Protein AF-0000000070611490 (afdb_homodimer)

Sequence (214 aa):
MNQIDRLLNIMQRLRDPENGCPWDKEQTFSSIAPYTLEETYEVLDAIARKDFDDLRGELGDLLFQVVFYAQMAHEEGRFDFNDICAAISDKLERRHPHVFWRAFRREMNQIDRLLNIMQRLRDPENGCPWDKEQTFSSIAPYTLEETYEVLDAIARKDFDDLRGELGDLLFQVVFYAQMAHEEGRFDFNDICAAISDKLERRHPHVFWRAFRRE

Structure (mmCIF, N/CA/C/O backbone):
data_AF-0000000070611490-model_v1
#
loop_
_entity.id
_entity.type
_entity.pdbx_description
1 polymer 'Nucleoside triphosphate pyrophospho hydrolase MazG'
#
loop_
_atom_site.group_PDB
_atom_site.id
_atom_site.type_symbol
_atom_site.label_atom_id
_atom_site.label_alt_id
_atom_site.label_comp_id
_atom_site.label_asym_id
_atom_site.label_entity_id
_atom_site.label_seq_id
_atom_site.pdbx_PDB_ins_code
_atom_site.Cartn_x
_atom_site.Cartn_y
_atom_site.Cartn_z
_atom_site.occupancy
_atom_site.B_iso_or_equiv
_atom_site.auth_seq_id
_atom_site.auth_comp_id
_atom_site.auth_asym_id
_atom_site.auth_atom_id
_atom_site.pdbx_PDB_model_num
ATOM 1 N N . MET A 1 1 ? 1.812 -10.906 16.047 1 54.91 1 MET A N 1
ATOM 2 C CA . MET A 1 1 ? 2.213 -10.727 14.656 1 54.91 1 MET A CA 1
ATOM 3 C C . MET A 1 1 ? 1.678 -9.414 14.094 1 54.91 1 MET A C 1
ATOM 5 O O . MET A 1 1 ? 0.556 -9.016 14.414 1 54.91 1 MET A O 1
ATOM 9 N N . ASN A 1 2 ? 2.488 -8.609 13.57 1 90.06 2 ASN A N 1
ATOM 10 C CA . ASN A 1 2 ? 2.07 -7.348 12.961 1 90.06 2 ASN A CA 1
ATOM 11 C C . ASN A 1 2 ? 1.177 -7.578 11.75 1 90.06 2 ASN A C 1
ATOM 13 O O . ASN A 1 2 ? 1.282 -8.609 11.078 1 90.06 2 ASN A O 1
ATOM 17 N N . GLN A 1 3 ? 0.03 -7.02 11.633 1 97.12 3 GLN A N 1
ATOM 18 C CA . GLN A 1 3 ? -1.015 -7.234 10.641 1 97.12 3 GLN A CA 1
ATOM 19 C C . GLN A 1 3 ? -0.441 -7.207 9.227 1 97.12 3 GLN A C 1
ATOM 21 O O . GLN A 1 3 ? -0.924 -7.914 8.344 1 97.12 3 GLN A O 1
ATOM 26 N N . ILE A 1 4 ? 0.576 -6.5 9.047 1 98.5 4 ILE A N 1
ATOM 27 C CA . ILE A 1 4 ? 1.191 -6.469 7.727 1 98.5 4 ILE A CA 1
ATOM 28 C C . ILE A 1 4 ? 1.931 -7.777 7.469 1 98.5 4 ILE A C 1
ATOM 30 O O . ILE A 1 4 ? 1.951 -8.273 6.34 1 98.5 4 ILE A O 1
ATOM 34 N N . ASP A 1 5 ? 2.541 -8.32 8.445 1 97.81 5 ASP A N 1
ATOM 35 C CA . ASP A 1 5 ? 3.176 -9.625 8.297 1 97.81 5 ASP A CA 1
ATOM 36 C C . ASP A 1 5 ? 2.154 -10.688 7.91 1 97.81 5 ASP A C 1
ATOM 38 O O . ASP A 1 5 ? 2.441 -11.562 7.086 1 97.81 5 ASP A O 1
ATOM 42 N N . ARG A 1 6 ? 1.027 -10.617 8.57 1 98.12 6 ARG A N 1
ATOM 43 C CA . ARG A 1 6 ? -0.057 -11.531 8.227 1 98.12 6 ARG A CA 1
ATOM 44 C C . ARG A 1 6 ? -0.421 -11.422 6.75 1 98.12 6 ARG A C 1
ATOM 46 O O . ARG A 1 6 ? -0.552 -12.438 6.062 1 98.12 6 ARG A O 1
ATOM 53 N N . LEU A 1 7 ? -0.563 -10.242 6.238 1 98.81 7 LEU A N 1
ATOM 54 C CA . LEU A 1 7 ? -0.942 -10.016 4.848 1 98.81 7 LEU A CA 1
ATOM 55 C C . LEU A 1 7 ? 0.139 -10.523 3.898 1 98.81 7 LEU A C 1
ATOM 57 O O . LEU A 1 7 ? -0.166 -11.156 2.885 1 98.81 7 LEU A O 1
ATOM 61 N N . LEU A 1 8 ? 1.412 -10.234 4.203 1 98.75 8 LEU A N 1
ATOM 62 C CA . LEU A 1 8 ? 2.521 -10.688 3.377 1 98.75 8 LEU A CA 1
ATOM 63 C C . LEU A 1 8 ? 2.574 -12.211 3.332 1 98.75 8 LEU A C 1
ATOM 65 O O . LEU A 1 8 ? 2.826 -12.805 2.277 1 98.75 8 LEU A O 1
ATOM 69 N N . ASN A 1 9 ? 2.344 -12.781 4.477 1 98.44 9 ASN A N 1
ATOM 70 C CA . ASN A 1 9 ? 2.322 -14.234 4.535 1 98.44 9 ASN A CA 1
ATOM 71 C C . ASN A 1 9 ? 1.18 -14.812 3.701 1 98.44 9 ASN A C 1
ATOM 73 O O . ASN A 1 9 ? 1.342 -15.844 3.045 1 98.44 9 ASN A O 1
ATOM 77 N N . ILE A 1 10 ? 0.064 -14.211 3.783 1 98.69 10 ILE A N 1
ATOM 78 C CA . ILE A 1 10 ? -1.082 -14.633 2.986 1 98.69 10 ILE A CA 1
ATOM 79 C C . ILE A 1 10 ? -0.724 -14.594 1.503 1 98.69 10 ILE A C 1
ATOM 81 O O . ILE A 1 10 ? -1.004 -15.539 0.764 1 98.69 10 ILE A O 1
ATOM 85 N N . MET A 1 11 ? -0.081 -13.539 1.043 1 98.88 11 MET A N 1
ATOM 86 C CA . MET A 1 11 ? 0.296 -13.406 -0.362 1 98.88 11 MET A CA 1
ATOM 87 C C . MET A 1 11 ? 1.251 -14.523 -0.772 1 98.88 11 MET A C 1
ATOM 89 O O . MET A 1 11 ? 1.103 -15.109 -1.845 1 98.88 11 MET A O 1
ATOM 93 N N . GLN A 1 12 ? 2.227 -14.766 0.118 1 98.69 12 GLN A N 1
ATOM 94 C CA . GLN A 1 12 ? 3.174 -15.844 -0.149 1 98.69 12 GLN A CA 1
ATOM 95 C C . GLN A 1 12 ? 2.455 -17.188 -0.294 1 98.69 12 GLN A C 1
ATOM 97 O O . GLN A 1 12 ? 2.791 -17.984 -1.172 1 98.69 12 GLN A O 1
ATOM 102 N N . ARG A 1 13 ? 1.493 -17.391 0.555 1 98.5 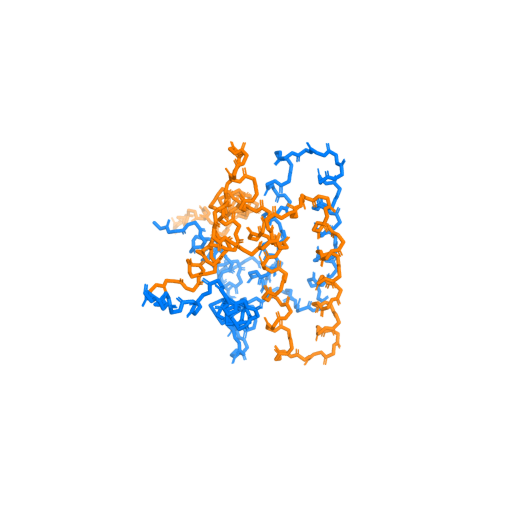13 ARG A N 1
ATOM 103 C CA . ARG A 1 13 ? 0.735 -18.625 0.521 1 98.5 13 ARG A CA 1
ATOM 104 C C . ARG A 1 13 ? -0.116 -18.719 -0.741 1 98.5 13 ARG A C 1
ATOM 106 O O . ARG A 1 13 ? -0.206 -19.781 -1.362 1 98.5 13 ARG A O 1
ATOM 113 N N . LEU A 1 14 ? -0.79 -17.672 -1.096 1 98.81 14 LEU A N 1
ATOM 114 C CA . LEU A 1 14 ? -1.646 -17.656 -2.277 1 98.81 14 LEU A CA 1
ATOM 115 C C . LEU A 1 14 ? -0.849 -18 -3.533 1 98.81 14 LEU A C 1
ATOM 117 O O . LEU A 1 14 ? -1.364 -18.656 -4.441 1 98.81 14 LEU A O 1
ATOM 121 N N . ARG A 1 15 ? 0.47 -17.625 -3.553 1 98.69 15 ARG A N 1
ATOM 122 C CA . ARG A 1 15 ? 1.248 -17.828 -4.77 1 98.69 15 ARG A CA 1
ATOM 123 C C . ARG A 1 15 ? 2.24 -18.969 -4.594 1 98.69 15 ARG A C 1
ATOM 125 O O . ARG A 1 15 ? 3.17 -19.125 -5.395 1 98.69 15 ARG A O 1
ATOM 132 N N . ASP A 1 16 ? 2.078 -19.656 -3.453 1 98.12 16 ASP A N 1
ATOM 133 C CA . ASP A 1 16 ? 2.906 -20.844 -3.258 1 98.12 16 ASP A CA 1
ATOM 134 C C . ASP A 1 16 ? 2.832 -21.766 -4.469 1 98.12 16 ASP A C 1
ATOM 136 O O . ASP A 1 16 ? 1.742 -22.125 -4.914 1 98.12 16 ASP A O 1
ATOM 140 N N . PRO A 1 17 ? 3.939 -22.094 -5.082 1 97.12 17 PRO A N 1
ATOM 141 C CA . PRO A 1 17 ? 3.938 -22.859 -6.324 1 97.12 17 PRO A CA 1
ATOM 142 C C . PRO A 1 17 ? 3.238 -24.219 -6.18 1 97.12 17 PRO A C 1
ATOM 144 O O . PRO A 1 17 ? 2.656 -24.719 -7.145 1 97.12 17 PRO A O 1
ATOM 147 N N . GLU A 1 18 ? 3.203 -24.781 -4.996 1 96.56 18 GLU A N 1
ATOM 148 C CA . GLU A 1 18 ? 2.645 -26.109 -4.816 1 96.56 18 GLU A CA 1
ATOM 149 C C . GLU A 1 18 ? 1.22 -26.047 -4.273 1 96.56 18 GLU A C 1
ATOM 151 O O . GLU A 1 18 ? 0.329 -26.75 -4.77 1 96.56 18 GLU A O 1
ATOM 156 N N . ASN A 1 19 ? 0.925 -25.203 -3.355 1 95.75 19 ASN A N 1
ATOM 157 C CA . ASN A 1 19 ? -0.325 -25.281 -2.607 1 95.75 19 ASN A CA 1
ATOM 158 C C . ASN A 1 19 ? -1.107 -23.969 -2.678 1 95.75 19 ASN A C 1
ATOM 160 O O . ASN A 1 19 ? -2.111 -23.812 -1.983 1 95.75 19 ASN A O 1
ATOM 164 N N . GLY A 1 20 ? -0.651 -23.078 -3.49 1 98 20 GLY A N 1
ATOM 165 C CA . GLY A 1 20 ? -1.305 -21.781 -3.559 1 98 20 GLY A CA 1
ATOM 166 C C . GLY A 1 20 ? -2.588 -21.797 -4.367 1 98 20 GLY A C 1
ATOM 167 O O . GLY A 1 20 ? -3.064 -22.859 -4.762 1 98 20 GLY A O 1
ATOM 168 N N . CYS A 1 21 ? -3.221 -20.672 -4.516 1 98.5 21 CYS A N 1
ATOM 169 C CA . CYS A 1 21 ? -4.43 -20.469 -5.305 1 98.5 21 CYS A CA 1
ATOM 170 C C . CYS A 1 21 ? -4.113 -20.453 -6.793 1 98.5 21 CYS A C 1
ATOM 172 O O . CYS A 1 21 ? -3.273 -19.672 -7.246 1 98.5 21 CYS A O 1
ATOM 174 N N . PRO A 1 22 ? -4.73 -21.312 -7.562 1 98 22 PRO A N 1
ATOM 175 C CA . PRO A 1 22 ? -4.43 -21.391 -8.992 1 98 22 PRO A CA 1
ATOM 176 C C . PRO A 1 22 ? -4.535 -20.031 -9.688 1 98 22 PRO A C 1
ATOM 178 O O . PRO A 1 22 ? -3.691 -19.703 -10.523 1 98 22 PRO A O 1
ATOM 181 N N . TRP A 1 23 ? -5.5 -19.25 -9.398 1 98.44 23 TRP A N 1
ATOM 182 C CA . TRP A 1 23 ? -5.684 -17.953 -10.023 1 98.44 23 TRP A CA 1
ATOM 183 C C . TRP A 1 23 ? -4.543 -17 -9.656 1 98.44 23 TRP A C 1
ATOM 185 O O . TRP A 1 23 ? -4.004 -16.312 -10.516 1 98.44 23 TRP A O 1
ATOM 195 N N . ASP A 1 24 ? -4.191 -16.969 -8.391 1 98.69 24 ASP A N 1
ATOM 196 C CA . ASP A 1 24 ? -3.164 -16.031 -7.938 1 98.69 24 ASP A CA 1
ATOM 197 C C . ASP A 1 24 ? -1.8 -16.391 -8.516 1 98.69 24 ASP A C 1
ATOM 199 O O . ASP A 1 24 ? -1.013 -15.508 -8.859 1 98.69 24 ASP A O 1
ATOM 203 N N . LYS A 1 25 ? -1.552 -17.625 -8.648 1 98.31 25 LYS A N 1
ATOM 204 C CA . LYS A 1 25 ? -0.269 -18.094 -9.156 1 98.31 25 LYS A CA 1
ATOM 205 C C . LYS A 1 25 ? -0.08 -17.719 -10.617 1 98.31 25 LYS A C 1
ATOM 207 O O . LYS A 1 25 ? 1.045 -17.469 -11.062 1 98.31 25 LYS A O 1
ATOM 212 N N . GLU A 1 26 ? -1.16 -17.578 -11.328 1 98.25 26 GLU A N 1
ATOM 213 C CA . GLU A 1 26 ? -1.106 -17.375 -12.766 1 98.25 26 GLU A CA 1
ATOM 214 C C . GLU A 1 26 ? -0.912 -15.891 -13.109 1 98.25 26 GLU A C 1
ATOM 216 O O . GLU A 1 26 ? -0.556 -15.547 -14.234 1 98.25 26 GLU A O 1
ATOM 221 N N . GLN A 1 27 ? -1.097 -15.07 -12.18 1 98.75 27 GLN A N 1
ATOM 222 C CA . GLN A 1 27 ? -1.099 -13.641 -12.469 1 98.75 27 GLN A CA 1
ATOM 223 C C . GLN A 1 27 ? 0.317 -13.125 -12.703 1 98.75 27 GLN A C 1
ATOM 225 O O . GLN A 1 27 ? 1.275 -13.633 -12.125 1 98.75 27 GLN A O 1
ATOM 230 N N . THR A 1 28 ? 0.398 -12.219 -13.562 1 98.69 28 THR A N 1
ATOM 231 C 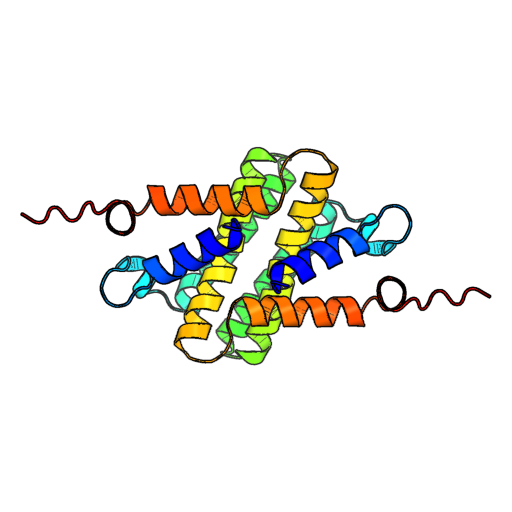CA . THR A 1 28 ? 1.619 -11.492 -13.898 1 98.69 28 THR A CA 1
ATOM 232 C C . THR A 1 28 ? 1.465 -10.008 -13.594 1 98.69 28 THR A C 1
ATOM 234 O O . THR A 1 28 ? 0.374 -9.547 -13.25 1 98.69 28 THR A O 1
ATOM 237 N N . PHE A 1 29 ? 2.561 -9.258 -13.742 1 98.81 29 PHE A N 1
ATOM 238 C CA . PHE A 1 29 ? 2.494 -7.812 -13.562 1 98.81 29 PHE A CA 1
ATOM 239 C C . PHE A 1 29 ? 1.439 -7.203 -14.477 1 98.81 29 PHE A C 1
ATOM 241 O O . PHE A 1 29 ? 0.621 -6.395 -14.031 1 98.81 29 PHE A O 1
ATOM 248 N N . SER A 1 30 ? 1.451 -7.645 -15.68 1 98.5 30 SER A N 1
ATOM 249 C CA . SER A 1 30 ? 0.56 -7.059 -16.672 1 98.5 30 SER A CA 1
ATOM 250 C C . SER A 1 30 ? -0.89 -7.457 -16.422 1 98.5 30 SER A C 1
ATOM 252 O O . SER A 1 30 ? -1.808 -6.672 -16.672 1 98.5 30 SER A O 1
ATOM 254 N N . SER A 1 31 ? -1.122 -8.68 -15.953 1 98.62 31 SER A N 1
ATOM 255 C CA . SER A 1 31 ? -2.496 -9.133 -15.773 1 98.62 31 SER A CA 1
ATOM 256 C C . SER A 1 31 ? -3.137 -8.5 -14.547 1 98.62 31 SER A C 1
ATOM 258 O O . SER A 1 31 ? -4.359 -8.367 -14.469 1 98.62 31 SER A O 1
ATOM 260 N N . ILE A 1 32 ? -2.312 -8.07 -13.602 1 98.56 32 ILE A N 1
ATOM 261 C CA . ILE A 1 32 ? -2.809 -7.465 -12.375 1 98.56 32 ILE A CA 1
ATOM 262 C C . ILE A 1 32 ? -3.057 -5.977 -12.594 1 98.56 32 ILE A C 1
ATOM 264 O O . ILE A 1 32 ? -3.895 -5.371 -11.922 1 98.56 32 ILE A O 1
ATOM 268 N N . ALA A 1 33 ? -2.42 -5.379 -13.578 1 98.62 33 ALA A N 1
ATOM 269 C CA . ALA A 1 33 ? -2.387 -3.938 -13.812 1 98.62 33 ALA A CA 1
ATOM 270 C C . ALA A 1 33 ? -3.799 -3.369 -13.93 1 98.62 33 ALA A C 1
ATOM 272 O O . ALA A 1 33 ? -4.129 -2.375 -13.281 1 98.62 33 ALA A O 1
ATOM 273 N N . PRO A 1 34 ? -4.723 -3.988 -14.656 1 98.5 34 PRO A N 1
ATOM 274 C CA . PRO A 1 34 ? -6.07 -3.418 -14.758 1 98.5 34 PRO A CA 1
ATOM 275 C C . PRO A 1 34 ? -6.805 -3.398 -13.422 1 98.5 34 PRO A C 1
ATOM 277 O O . PRO A 1 34 ? -7.582 -2.48 -13.148 1 98.5 34 PRO A O 1
ATOM 280 N N . TYR A 1 35 ? -6.566 -4.328 -12.57 1 98.69 35 TYR A N 1
ATOM 281 C CA . TYR A 1 35 ? -7.211 -4.383 -11.266 1 98.69 35 TYR A CA 1
ATOM 282 C C . TYR A 1 35 ? -6.699 -3.273 -10.352 1 98.69 35 TYR A C 1
ATOM 284 O O . TYR A 1 35 ? -7.441 -2.764 -9.508 1 98.69 35 TYR A O 1
ATOM 292 N N . THR A 1 36 ? -5.414 -2.979 -10.555 1 98.88 36 THR A N 1
ATOM 293 C CA . THR A 1 36 ? -4.855 -1.878 -9.781 1 98.88 36 THR A CA 1
ATOM 294 C C . THR A 1 36 ? -5.609 -0.582 -10.062 1 98.88 36 THR A C 1
ATOM 296 O O . THR A 1 36 ? -5.941 0.162 -9.133 1 98.88 36 THR A O 1
ATOM 299 N N . LEU A 1 37 ? -5.883 -0.333 -11.336 1 98.81 37 LEU A N 1
ATOM 300 C CA . LEU A 1 37 ? -6.629 0.86 -11.719 1 98.81 37 LEU A CA 1
ATOM 301 C C . LEU A 1 37 ? -8.055 0.807 -11.188 1 98.81 37 LEU A C 1
ATOM 303 O O . LEU A 1 37 ? -8.57 1.805 -10.672 1 98.81 37 LEU A O 1
ATOM 307 N N . GLU A 1 38 ? -8.656 -0.319 -11.281 1 98.88 38 GLU A N 1
ATOM 308 C CA . GLU A 1 38 ? -10.016 -0.496 -10.781 1 98.88 38 GLU A CA 1
ATOM 309 C C . GLU A 1 38 ? -10.094 -0.224 -9.281 1 98.88 38 GLU A C 1
ATOM 311 O O . GLU A 1 38 ? -10.961 0.523 -8.82 1 98.88 38 GLU A O 1
ATOM 316 N N . GLU A 1 39 ? -9.219 -0.848 -8.547 1 98.88 39 GLU A N 1
ATOM 317 C CA . GLU A 1 39 ? -9.211 -0.648 -7.102 1 98.88 39 GLU A CA 1
ATOM 318 C C . GLU A 1 39 ? -8.969 0.816 -6.75 1 98.88 39 GLU A C 1
ATOM 320 O O . GLU A 1 39 ? -9.5 1.318 -5.758 1 98.88 39 GLU A O 1
ATOM 325 N N . THR A 1 40 ? -8.102 1.494 -7.531 1 98.94 40 THR A N 1
ATOM 326 C CA . THR A 1 40 ? -7.859 2.916 -7.305 1 98.94 40 THR A CA 1
ATOM 327 C C . THR A 1 40 ? -9.148 3.713 -7.461 1 98.94 40 THR A C 1
ATOM 329 O O . THR A 1 40 ? -9.461 4.57 -6.629 1 98.94 40 THR A O 1
ATOM 332 N N . TYR A 1 41 ? -9.914 3.42 -8.469 1 98.88 41 TYR A N 1
ATOM 333 C CA . TYR A 1 41 ? -11.172 4.117 -8.68 1 98.88 41 TYR A CA 1
ATOM 334 C C . TYR A 1 41 ? -12.156 3.832 -7.551 1 98.88 41 TYR A C 1
ATOM 336 O O . TYR A 1 41 ? -12.961 4.691 -7.188 1 98.88 41 TYR A O 1
ATOM 344 N N . GLU A 1 42 ? -12.094 2.643 -6.977 1 98.94 42 GLU A N 1
ATOM 345 C CA . GLU A 1 42 ? -12.961 2.328 -5.848 1 98.94 42 GLU A CA 1
ATOM 346 C C . GLU A 1 42 ? -12.57 3.133 -4.609 1 98.94 42 GLU A C 1
ATOM 348 O O . GLU A 1 42 ? -13.438 3.572 -3.85 1 98.94 42 GLU A O 1
ATOM 353 N N . VAL A 1 43 ? -11.266 3.303 -4.391 1 98.94 43 VAL A N 1
ATOM 354 C CA . VAL A 1 43 ? -10.789 4.164 -3.311 1 98.94 43 VAL A CA 1
ATOM 355 C C . VAL A 1 43 ? -11.312 5.586 -3.518 1 98.94 43 VAL A C 1
ATOM 357 O O . VAL A 1 43 ? -11.875 6.188 -2.602 1 98.94 43 VAL A O 1
ATOM 360 N N . LEU A 1 44 ? -11.172 6.137 -4.746 1 98.88 44 LEU A N 1
ATOM 361 C CA . LEU A 1 44 ? -11.578 7.504 -5.059 1 98.88 44 LEU A CA 1
ATOM 362 C C . LEU A 1 44 ? -13.086 7.672 -4.883 1 98.88 44 LEU A C 1
ATOM 364 O O . LEU A 1 44 ? -13.547 8.703 -4.391 1 98.88 44 LEU A O 1
ATOM 368 N N . ASP A 1 45 ? -13.805 6.66 -5.297 1 98.88 45 ASP A N 1
ATOM 369 C CA . ASP A 1 45 ? -15.25 6.699 -5.141 1 98.88 45 ASP A CA 1
ATOM 370 C C . ASP A 1 45 ? -15.641 6.75 -3.664 1 98.88 45 ASP A C 1
ATOM 372 O O . ASP A 1 45 ? -16.531 7.516 -3.275 1 98.88 45 ASP A O 1
ATOM 376 N N . ALA A 1 46 ? -15.039 5.895 -2.824 1 98.88 46 ALA A N 1
ATOM 377 C CA . ALA A 1 46 ? -15.312 5.875 -1.39 1 98.88 46 ALA A CA 1
ATOM 378 C C . ALA A 1 46 ? -15.016 7.234 -0.758 1 98.88 46 ALA A C 1
ATOM 380 O O . ALA A 1 46 ? -15.75 7.684 0.128 1 98.88 46 ALA A O 1
ATOM 381 N N . ILE A 1 47 ? -13.945 7.871 -1.218 1 98.81 47 ILE A N 1
ATOM 382 C CA . ILE A 1 47 ? -13.578 9.188 -0.713 1 98.81 47 ILE A CA 1
ATOM 383 C C . ILE A 1 47 ? -14.656 10.211 -1.094 1 98.81 47 ILE A C 1
ATOM 385 O O . ILE A 1 47 ? -15.094 11 -0.255 1 98.81 47 ILE A O 1
ATOM 389 N N . ALA A 1 48 ? -15.055 10.141 -2.332 1 98.69 48 ALA A N 1
ATOM 390 C CA . ALA A 1 48 ? -16.062 11.078 -2.836 1 98.69 48 ALA A CA 1
ATOM 391 C C . ALA A 1 48 ? -17.375 10.945 -2.068 1 98.69 48 ALA A C 1
ATOM 393 O O . ALA A 1 48 ? -18.047 11.938 -1.813 1 98.69 48 ALA A O 1
ATOM 394 N N . ARG A 1 49 ? -17.672 9.734 -1.662 1 98.5 49 ARG A N 1
ATOM 395 C CA . ARG A 1 49 ? -18.906 9.453 -0.957 1 98.5 49 ARG A CA 1
ATOM 396 C C . ARG A 1 49 ? -18.75 9.664 0.545 1 98.5 49 ARG A C 1
ATOM 398 O O . ARG A 1 49 ? -19.719 9.57 1.3 1 98.5 49 ARG A O 1
ATOM 405 N N . LYS A 1 50 ? -17.594 9.875 0.948 1 98.31 50 LYS A N 1
ATOM 406 C CA . LYS A 1 50 ? -17.234 9.992 2.361 1 98.31 50 LYS A CA 1
ATOM 407 C C . LYS A 1 50 ? -17.672 8.758 3.139 1 98.31 50 LYS A C 1
ATOM 409 O O . LYS A 1 50 ? -18.203 8.867 4.242 1 98.31 50 LYS A O 1
ATOM 414 N N . ASP A 1 51 ? -17.625 7.664 2.516 1 98.62 51 ASP A N 1
ATOM 415 C CA . ASP A 1 51 ? -17.906 6.375 3.135 1 98.62 51 ASP A CA 1
ATOM 416 C C . ASP A 1 51 ? -16.625 5.734 3.67 1 98.62 51 ASP A C 1
ATOM 418 O O . ASP A 1 51 ? -16.031 4.891 3.004 1 98.62 51 ASP A O 1
ATOM 422 N N . PHE A 1 52 ? -16.344 5.961 4.863 1 98.38 52 PHE A N 1
ATOM 423 C CA . PHE A 1 52 ? -15.047 5.617 5.434 1 98.38 52 PHE A CA 1
ATOM 424 C C . PHE A 1 52 ? -14.984 4.133 5.777 1 98.38 52 PHE A C 1
ATOM 426 O O . PHE A 1 52 ? -13.906 3.539 5.781 1 98.38 52 PHE A O 1
ATOM 433 N N . ASP A 1 53 ? -16.125 3.586 6.078 1 97.94 53 ASP A N 1
ATOM 434 C CA . ASP A 1 53 ? -16.141 2.137 6.25 1 97.94 53 ASP A CA 1
ATOM 435 C C . ASP A 1 53 ? -15.742 1.427 4.957 1 97.94 53 ASP A C 1
ATOM 437 O O . ASP A 1 53 ? -14.93 0.497 4.977 1 97.94 53 ASP A O 1
ATOM 441 N N . ASP A 1 54 ? -16.375 1.881 3.943 1 98.75 54 ASP A N 1
ATOM 442 C CA . ASP A 1 54 ? -16.031 1.335 2.633 1 98.75 54 ASP A CA 1
ATOM 443 C C . ASP A 1 54 ? -14.586 1.653 2.266 1 98.75 54 ASP A C 1
ATOM 445 O O . ASP A 1 54 ? -13.906 0.833 1.65 1 98.75 54 ASP A O 1
ATOM 449 N N . LEU A 1 55 ? -14.086 2.852 2.635 1 98.88 55 LEU A N 1
ATOM 450 C CA . LEU A 1 55 ? -12.734 3.287 2.316 1 98.88 55 LEU A CA 1
ATOM 451 C C . LEU A 1 55 ? -11.703 2.354 2.939 1 98.88 55 LEU A C 1
ATOM 453 O O . LEU A 1 55 ? -10.703 2.01 2.301 1 98.88 55 LEU A O 1
ATOM 457 N N . ARG A 1 56 ? -11.922 1.914 4.105 1 98.94 56 ARG A N 1
ATOM 458 C CA . ARG A 1 56 ? -11.008 0.991 4.77 1 98.94 56 ARG A CA 1
ATOM 459 C C . ARG A 1 56 ? -10.82 -0.279 3.943 1 98.94 56 ARG A C 1
ATOM 461 O O . ARG A 1 56 ? -9.695 -0.757 3.777 1 98.94 56 ARG A O 1
ATOM 468 N N . GLY A 1 57 ? -11.945 -0.769 3.445 1 98.88 57 GLY A N 1
ATOM 469 C CA . GLY A 1 57 ? -11.891 -1.961 2.613 1 98.88 57 GLY A CA 1
ATOM 470 C C . GLY A 1 57 ? -11.188 -1.733 1.29 1 98.88 57 GLY A C 1
ATOM 471 O O . GLY A 1 57 ? -10.359 -2.547 0.875 1 98.88 57 GLY A O 1
ATOM 472 N N . GLU A 1 58 ? -11.508 -0.636 0.704 1 98.94 58 GLU A N 1
ATOM 473 C CA . GLU A 1 58 ? -10.922 -0.336 -0.599 1 98.94 58 GLU A CA 1
ATOM 474 C C . GLU A 1 58 ? -9.43 -0.062 -0.48 1 98.94 58 GLU A C 1
ATOM 476 O O . GLU A 1 58 ? -8.656 -0.381 -1.389 1 98.94 58 GLU A O 1
ATOM 481 N N . LEU A 1 59 ? -9.008 0.557 0.584 1 98.94 59 LEU A N 1
ATOM 482 C CA . LEU A 1 59 ? -7.582 0.752 0.832 1 98.94 59 LEU A CA 1
ATOM 483 C C . LEU A 1 59 ? -6.875 -0.586 1.016 1 98.94 59 LEU A C 1
ATOM 485 O O . LEU A 1 59 ? -5.73 -0.75 0.591 1 98.94 59 LEU A O 1
ATOM 489 N N . GLY A 1 60 ? -7.59 -1.524 1.66 1 98.94 60 GLY A N 1
ATOM 490 C CA . GLY A 1 60 ? -7.062 -2.877 1.753 1 98.94 60 GLY A CA 1
ATOM 491 C C . GLY A 1 60 ? -6.848 -3.529 0.4 1 98.94 60 GLY A C 1
ATOM 492 O O . GLY A 1 60 ? -5.816 -4.16 0.166 1 98.94 60 GLY A O 1
ATOM 493 N N . ASP A 1 61 ? -7.836 -3.383 -0.477 1 98.94 61 ASP A N 1
ATOM 494 C CA . ASP A 1 61 ? -7.734 -3.951 -1.818 1 98.94 61 ASP A CA 1
ATOM 495 C C . ASP A 1 61 ? -6.574 -3.328 -2.59 1 98.94 61 ASP A C 1
ATOM 497 O O . ASP A 1 61 ? -5.852 -4.027 -3.307 1 98.94 61 ASP A O 1
ATOM 501 N N . LEU A 1 62 ? -6.371 -1.997 -2.469 1 98.94 62 LEU A N 1
ATOM 502 C CA . LEU A 1 62 ? -5.262 -1.329 -3.145 1 98.94 62 LEU A CA 1
ATOM 503 C C . LEU A 1 62 ? -3.924 -1.77 -2.559 1 98.94 62 LEU A C 1
ATOM 505 O O . LEU A 1 62 ? -2.971 -2.023 -3.297 1 98.94 62 LEU A O 1
ATOM 509 N N . LEU A 1 63 ? -3.832 -1.842 -1.234 1 98.94 63 LEU A N 1
ATOM 510 C CA . LEU A 1 63 ? -2.627 -2.328 -0.57 1 98.94 63 LEU A CA 1
ATOM 511 C C . LEU A 1 63 ? -2.281 -3.738 -1.037 1 98.94 63 LEU A C 1
ATOM 513 O O . LEU A 1 63 ? -1.106 -4.062 -1.228 1 98.94 63 LEU A O 1
ATOM 517 N N . PHE A 1 64 ? -3.34 -4.586 -1.218 1 98.94 64 PHE A N 1
ATOM 518 C CA . PHE A 1 64 ? -3.146 -5.953 -1.692 1 98.94 64 PHE A CA 1
ATOM 519 C C . PHE A 1 64 ? -2.443 -5.961 -3.045 1 98.94 64 PHE A C 1
ATOM 521 O O . PHE A 1 64 ? -1.604 -6.824 -3.309 1 98.94 64 PHE A O 1
ATOM 528 N N . GLN A 1 65 ? -2.719 -5 -3.922 1 98.94 65 GLN A N 1
ATOM 529 C CA . GLN A 1 65 ? -2.047 -4.902 -5.215 1 98.94 65 GLN A CA 1
ATOM 530 C C . GLN A 1 65 ? -0.555 -4.633 -5.039 1 98.94 65 GLN A C 1
ATOM 532 O O . GLN A 1 65 ? 0.276 -5.277 -5.684 1 98.94 65 GLN A O 1
ATOM 537 N N . VAL A 1 66 ? -0.191 -3.748 -4.133 1 98.94 66 VAL A N 1
ATOM 538 C CA . VAL A 1 66 ? 1.215 -3.453 -3.877 1 98.94 66 VAL A CA 1
ATOM 539 C C . VAL A 1 66 ? 1.921 -4.707 -3.361 1 98.94 66 VAL A C 1
ATOM 541 O O . VAL A 1 66 ? 3.021 -5.035 -3.812 1 98.94 66 VAL A O 1
ATOM 544 N N . VAL A 1 67 ? 1.271 -5.395 -2.506 1 98.94 67 VAL A N 1
ATOM 545 C CA . VAL A 1 67 ? 1.823 -6.609 -1.912 1 98.94 67 VAL A CA 1
ATOM 546 C C . VAL A 1 67 ? 1.962 -7.691 -2.982 1 98.94 67 VAL A C 1
ATOM 548 O O . VAL A 1 67 ? 2.943 -8.438 -2.994 1 98.94 67 VAL A O 1
ATOM 551 N N . PHE A 1 68 ? 0.967 -7.754 -3.914 1 98.94 68 PHE A N 1
ATOM 552 C CA . PHE A 1 68 ? 0.98 -8.703 -5.02 1 98.94 68 PHE A CA 1
ATOM 553 C C . PHE A 1 68 ? 2.195 -8.477 -5.91 1 98.94 68 PHE A C 1
ATOM 555 O O . PHE A 1 68 ? 2.938 -9.414 -6.207 1 98.94 68 PHE A O 1
ATOM 562 N N . TYR A 1 69 ? 2.455 -7.246 -6.242 1 98.94 69 TYR A N 1
ATOM 563 C CA . TYR A 1 69 ? 3.605 -6.902 -7.07 1 98.94 69 TYR A CA 1
ATOM 564 C C . TYR A 1 69 ? 4.91 -7.207 -6.348 1 98.94 69 TYR A C 1
ATOM 566 O O . TYR A 1 69 ? 5.859 -7.715 -6.949 1 98.94 69 TYR A O 1
ATOM 574 N N . ALA A 1 70 ? 4.953 -6.867 -5.109 1 98.94 70 ALA A N 1
ATOM 575 C CA . ALA A 1 70 ? 6.156 -7.117 -4.316 1 98.94 70 ALA A CA 1
ATOM 576 C C . ALA A 1 70 ? 6.5 -8.602 -4.297 1 98.94 70 ALA A C 1
ATOM 578 O O . ALA A 1 70 ? 7.672 -8.977 -4.402 1 98.94 70 ALA A O 1
ATOM 579 N N . GLN A 1 71 ? 5.461 -9.414 -4.145 1 98.88 71 GLN A N 1
ATOM 580 C CA . GLN A 1 71 ? 5.668 -10.859 -4.113 1 98.88 71 GLN A CA 1
ATOM 581 C C . GLN A 1 71 ? 6.211 -11.367 -5.445 1 98.88 71 GLN A C 1
ATOM 583 O O . GLN A 1 71 ? 7.145 -12.172 -5.48 1 98.88 71 GLN A O 1
ATOM 588 N N . MET A 1 72 ? 5.621 -10.906 -6.488 1 98.88 72 MET A N 1
ATOM 589 C CA . MET A 1 72 ? 6.082 -11.336 -7.809 1 98.88 72 MET A CA 1
ATOM 590 C C . MET A 1 72 ? 7.512 -10.867 -8.062 1 98.88 72 MET A C 1
ATOM 592 O O . MET A 1 72 ? 8.328 -11.625 -8.594 1 98.88 72 MET A O 1
ATOM 596 N N . ALA A 1 73 ? 7.785 -9.641 -7.738 1 98.94 73 ALA A N 1
ATOM 597 C CA . ALA A 1 73 ? 9.148 -9.133 -7.883 1 98.94 73 ALA A CA 1
ATOM 598 C C . ALA A 1 73 ? 10.133 -9.961 -7.059 1 98.94 73 ALA A C 1
ATOM 600 O O . ALA A 1 73 ? 11.234 -10.273 -7.523 1 98.94 73 ALA A O 1
ATOM 601 N N . HIS A 1 74 ? 9.703 -10.266 -5.871 1 98.75 74 HIS A N 1
ATOM 602 C CA . HIS A 1 74 ? 10.531 -11.094 -5.004 1 98.75 74 HIS A CA 1
ATOM 603 C C . HIS A 1 74 ? 10.797 -12.461 -5.633 1 98.75 74 HIS A C 1
ATOM 605 O O . HIS A 1 74 ? 11.93 -12.953 -5.605 1 98.75 74 HIS A O 1
ATOM 611 N N . GLU A 1 75 ? 9.766 -13.062 -6.148 1 98.56 75 GLU A N 1
ATOM 612 C CA . GLU A 1 75 ? 9.891 -14.359 -6.82 1 98.56 75 GLU A CA 1
ATOM 613 C C . GLU A 1 75 ? 10.906 -14.297 -7.961 1 98.56 75 GLU A C 1
ATOM 615 O O . GLU A 1 75 ? 11.562 -15.289 -8.258 1 98.56 75 GLU A O 1
ATOM 620 N N . GLU A 1 76 ? 11.039 -13.117 -8.555 1 98.25 76 GLU A N 1
ATOM 621 C CA . GLU A 1 76 ? 11.953 -12.945 -9.688 1 98.25 76 GLU A CA 1
ATOM 622 C C . GLU A 1 76 ? 13.305 -12.422 -9.227 1 98.25 76 GLU A C 1
ATOM 624 O O . GLU A 1 76 ? 14.172 -12.125 -10.047 1 98.25 76 GLU A O 1
ATOM 629 N N . GLY A 1 77 ? 13.484 -12.258 -7.918 1 98.38 77 GLY A N 1
ATOM 630 C CA . GLY A 1 77 ? 14.758 -11.836 -7.355 1 98.38 77 GLY A CA 1
ATOM 631 C C . GLY A 1 77 ? 15.039 -10.367 -7.559 1 98.38 77 GLY A C 1
ATOM 632 O O . GLY A 1 77 ? 16.203 -9.945 -7.598 1 98.38 77 GLY A O 1
ATOM 633 N N . ARG A 1 78 ? 14.094 -9.539 -7.73 1 98.5 78 ARG A N 1
ATOM 634 C CA . ARG A 1 78 ? 14.273 -8.125 -8.039 1 98.5 78 ARG A CA 1
ATOM 635 C C . ARG A 1 78 ? 14.211 -7.277 -6.77 1 98.5 78 ARG A C 1
ATOM 637 O O . ARG A 1 78 ? 15.188 -6.609 -6.418 1 98.5 78 ARG A O 1
ATOM 644 N N . PHE A 1 79 ? 13.117 -7.203 -6.082 1 98.81 79 PHE A N 1
ATOM 645 C CA . PHE A 1 79 ? 12.898 -6.504 -4.82 1 98.81 79 PHE A CA 1
ATOM 646 C C . PH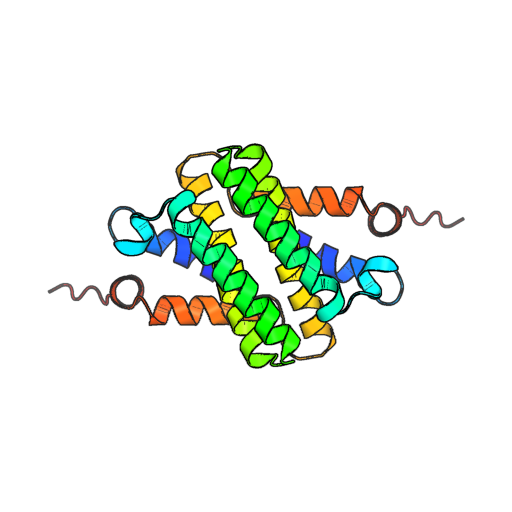E A 1 79 ? 11.734 -7.121 -4.059 1 98.81 79 PHE A C 1
ATOM 648 O O . PHE A 1 79 ? 11.008 -7.961 -4.594 1 98.81 79 PHE A O 1
ATOM 655 N N . ASP A 1 80 ? 11.609 -6.766 -2.82 1 98.62 80 ASP A N 1
ATOM 656 C CA . ASP A 1 80 ? 10.484 -7.227 -2.01 1 98.62 80 ASP A CA 1
ATOM 657 C C . ASP A 1 80 ? 9.781 -6.051 -1.328 1 98.62 80 ASP A C 1
ATOM 659 O O . ASP A 1 80 ? 10.07 -4.891 -1.628 1 98.62 80 ASP A O 1
ATOM 663 N N . PHE A 1 81 ? 8.805 -6.289 -0.521 1 98.81 81 PHE A N 1
ATOM 664 C CA . PHE A 1 81 ? 7.977 -5.27 0.116 1 98.81 81 PHE A CA 1
ATOM 665 C C . PHE A 1 81 ? 8.828 -4.344 0.98 1 98.81 81 PHE A C 1
ATOM 667 O O . PHE A 1 81 ? 8.578 -3.139 1.035 1 98.81 81 PHE A O 1
ATOM 674 N N . ASN A 1 82 ? 9.82 -4.887 1.668 1 98.62 82 ASN A N 1
ATOM 675 C CA . ASN A 1 82 ? 10.703 -4.066 2.492 1 98.62 82 ASN A CA 1
ATOM 676 C C . ASN A 1 82 ? 11.5 -3.08 1.647 1 98.62 82 ASN A C 1
ATOM 678 O O . ASN A 1 82 ? 11.75 -1.95 2.074 1 98.62 82 ASN A O 1
ATOM 682 N N . ASP A 1 83 ? 11.906 -3.543 0.515 1 98.75 83 ASP A N 1
ATOM 683 C CA . ASP A 1 83 ? 12.633 -2.658 -0.392 1 98.75 83 ASP A CA 1
ATOM 684 C C . ASP A 1 83 ? 11.758 -1.487 -0.833 1 98.75 83 ASP A C 1
ATOM 686 O O . ASP A 1 83 ? 12.242 -0.361 -0.968 1 98.75 83 ASP A O 1
ATOM 690 N N . ILE A 1 84 ? 10.5 -1.788 -1.101 1 98.88 84 ILE A N 1
ATOM 691 C CA . ILE A 1 84 ? 9.547 -0.751 -1.476 1 98.88 84 ILE A CA 1
ATOM 692 C C . ILE A 1 84 ? 9.414 0.267 -0.345 1 98.88 84 ILE A C 1
ATOM 694 O O . ILE A 1 84 ? 9.523 1.475 -0.574 1 98.88 84 ILE A O 1
ATOM 698 N N . CYS A 1 85 ? 9.242 -0.212 0.867 1 98.88 85 CYS A N 1
ATOM 699 C CA . CYS A 1 85 ? 9.117 0.658 2.033 1 98.88 85 CYS A CA 1
ATOM 700 C C . CYS A 1 85 ? 10.375 1.497 2.221 1 98.88 85 CYS A C 1
ATOM 702 O O . CYS A 1 85 ? 10.289 2.693 2.5 1 98.88 85 CYS A O 1
ATOM 704 N N . ALA A 1 86 ? 11.477 0.886 2.07 1 98.69 86 ALA A N 1
ATOM 705 C CA . ALA A 1 86 ? 12.75 1.578 2.262 1 98.69 86 ALA A CA 1
ATOM 706 C C . ALA A 1 86 ? 12.922 2.705 1.248 1 98.69 86 ALA A C 1
ATOM 708 O O . ALA A 1 86 ? 13.352 3.807 1.601 1 98.69 86 ALA A O 1
ATOM 709 N N . ALA A 1 87 ? 12.609 2.391 0.006 1 98.62 87 ALA A N 1
ATOM 710 C CA . ALA A 1 87 ? 12.789 3.357 -1.072 1 98.62 87 ALA A CA 1
ATOM 711 C C . ALA A 1 87 ? 11.953 4.609 -0.833 1 98.62 87 ALA A C 1
ATOM 713 O O . ALA A 1 87 ? 12.445 5.73 -0.979 1 98.62 87 ALA A O 1
ATOM 714 N N . ILE A 1 88 ? 10.703 4.422 -0.439 1 98.88 88 ILE A N 1
ATOM 715 C CA . ILE A 1 88 ? 9.836 5.582 -0.254 1 98.88 88 ILE A CA 1
ATOM 716 C C . ILE A 1 88 ? 10.211 6.305 1.037 1 98.88 88 ILE A C 1
ATOM 718 O O . ILE A 1 88 ? 10.141 7.531 1.111 1 98.88 88 ILE A O 1
ATOM 722 N N . SER A 1 89 ? 10.594 5.59 2.023 1 98.81 89 SER A N 1
ATOM 723 C CA . SER A 1 89 ? 11.039 6.227 3.26 1 98.81 89 SER A CA 1
ATOM 724 C C . SER A 1 89 ? 12.266 7.098 3.025 1 98.81 89 SER A C 1
ATOM 726 O O . SER A 1 89 ? 12.328 8.234 3.5 1 98.81 89 SER A O 1
ATOM 728 N N . ASP A 1 90 ? 13.203 6.57 2.314 1 98.56 90 ASP A N 1
ATOM 729 C CA . ASP A 1 90 ? 14.383 7.344 1.962 1 98.56 90 ASP A CA 1
ATOM 730 C C . ASP A 1 90 ? 14.008 8.609 1.2 1 98.56 90 ASP A C 1
ATOM 732 O O . ASP A 1 90 ? 14.547 9.688 1.465 1 98.56 90 ASP A O 1
ATOM 736 N N . LYS A 1 91 ? 13.18 8.453 0.241 1 98.75 91 LYS A N 1
ATOM 737 C CA . LYS A 1 91 ? 12.719 9.57 -0.581 1 98.75 91 LYS A CA 1
ATOM 738 C C . LYS A 1 91 ? 12.078 10.656 0.277 1 98.75 91 LYS A C 1
ATOM 740 O O . LYS A 1 91 ? 12.375 11.844 0.106 1 98.75 91 LYS A O 1
ATOM 745 N N . LEU A 1 92 ? 11.227 10.258 1.176 1 98.75 92 LEU A N 1
ATOM 746 C CA . LEU A 1 92 ? 10.508 11.195 2.023 1 98.75 92 LEU A CA 1
ATOM 747 C C . LEU A 1 92 ? 11.461 11.914 2.973 1 98.75 92 LEU A C 1
ATOM 749 O O . LEU A 1 92 ? 11.352 13.125 3.18 1 98.75 92 LEU A O 1
ATOM 753 N N . GLU A 1 93 ? 12.336 11.195 3.561 1 98.25 93 GLU A N 1
ATOM 754 C CA . GLU A 1 93 ? 13.297 11.828 4.457 1 98.25 93 GLU A CA 1
ATOM 755 C C . GLU A 1 93 ? 14.172 12.828 3.705 1 98.25 93 GLU A C 1
ATOM 757 O O . GLU A 1 93 ? 14.484 13.906 4.227 1 98.25 93 GLU A O 1
ATOM 762 N N . ARG A 1 94 ? 14.531 12.453 2.523 1 98.06 94 ARG A N 1
ATOM 763 C CA . ARG A 1 94 ? 15.336 13.344 1.696 1 98.06 94 ARG A CA 1
ATOM 764 C C . ARG A 1 94 ? 14.555 14.594 1.315 1 98.06 94 ARG A C 1
ATOM 766 O O . ARG A 1 94 ? 15.125 15.688 1.229 1 98.06 94 ARG A O 1
ATOM 773 N N . ARG A 1 95 ? 13.312 14.445 1.152 1 97.81 95 ARG A N 1
ATOM 774 C CA . ARG A 1 95 ? 12.484 15.547 0.667 1 97.81 95 ARG A CA 1
ATOM 775 C C . ARG A 1 95 ? 12.023 16.438 1.818 1 97.81 95 ARG A C 1
ATOM 777 O O . ARG A 1 95 ? 11.461 17.516 1.594 1 97.81 95 ARG A O 1
ATOM 784 N N . HIS A 1 96 ? 12.242 15.969 2.986 1 98.12 96 HIS A N 1
ATOM 785 C CA . HIS A 1 96 ? 11.773 16.719 4.148 1 98.12 96 HIS A CA 1
ATOM 786 C C . HIS A 1 96 ? 12.883 16.875 5.184 1 98.12 96 HIS A C 1
ATOM 788 O O . HIS A 1 96 ? 12.711 16.5 6.344 1 98.12 96 HIS A O 1
ATOM 794 N N . PRO A 1 97 ? 13.977 17.422 4.848 1 95.75 97 PRO A N 1
ATOM 795 C CA . PRO A 1 97 ? 15.094 17.547 5.793 1 95.75 97 PRO A CA 1
ATOM 796 C C . PRO A 1 97 ? 14.719 18.328 7.051 1 95.75 97 PRO A C 1
ATOM 798 O O . PRO A 1 97 ? 15.227 18.031 8.141 1 95.75 97 PRO A O 1
ATOM 801 N N . HIS A 1 98 ? 13.875 19.312 6.918 1 94.69 98 HIS A N 1
ATOM 802 C CA . HIS A 1 98 ? 13.5 20.156 8.047 1 94.69 98 HIS A CA 1
ATOM 803 C C . HIS A 1 98 ? 12.711 19.359 9.086 1 94.69 98 HIS A C 1
ATOM 805 O O . HIS A 1 98 ? 12.656 19.75 10.258 1 94.69 98 HIS A O 1
ATOM 811 N N . VAL A 1 99 ? 12.078 18.266 8.625 1 96.81 99 VAL A N 1
ATOM 812 C CA . VAL A 1 99 ? 11.305 17.422 9.539 1 96.81 99 VAL A CA 1
ATOM 813 C C . VAL A 1 99 ? 12.211 16.359 10.156 1 96.81 99 VAL A C 1
ATOM 815 O O . VAL A 1 99 ? 12.047 16 11.328 1 96.81 99 VAL A O 1
ATOM 818 N N . PHE A 1 100 ? 13.203 15.914 9.398 1 95.75 100 PHE A N 1
ATOM 819 C CA . PHE A 1 100 ? 13.859 14.688 9.82 1 95.75 100 PHE A CA 1
ATOM 820 C C . PHE A 1 100 ? 15.32 14.961 10.195 1 95.75 100 PHE A C 1
ATOM 822 O O . PHE A 1 100 ? 15.961 14.141 10.852 1 95.75 100 PHE A O 1
ATOM 829 N N . TRP A 1 101 ? 15.922 15.891 9.727 1 86 101 TRP A N 1
ATOM 830 C CA . TRP A 1 101 ? 17.328 16.156 10.047 1 86 101 TRP A CA 1
ATOM 831 C C . TRP A 1 101 ? 17.453 17.344 10.992 1 86 101 TRP A C 1
ATOM 833 O O . TRP A 1 101 ? 18.562 17.734 11.367 1 86 101 TRP A O 1
ATOM 843 N N . ARG A 1 102 ? 16.266 17.984 11.188 1 66 102 ARG A N 1
ATOM 844 C CA . ARG A 1 102 ? 16.469 19.141 12.062 1 66 102 ARG A CA 1
ATOM 845 C C . ARG A 1 102 ? 17.281 18.75 13.297 1 66 102 ARG A C 1
ATOM 847 O O . ARG A 1 102 ? 16.891 17.828 14.031 1 66 102 ARG A O 1
ATOM 854 N N . ALA A 1 103 ? 18.578 18.781 13.062 1 53.06 103 ALA A N 1
ATOM 855 C CA . ALA A 1 103 ? 19.516 19 14.164 1 53.06 103 ALA A CA 1
ATOM 856 C C . ALA A 1 103 ? 19.031 20.141 15.07 1 53.06 103 ALA A C 1
ATOM 858 O O . ALA A 1 103 ? 18.844 21.266 14.609 1 53.06 103 ALA A O 1
ATOM 859 N N . PHE A 1 104 ? 18.047 20 15.883 1 46.28 104 PHE A N 1
ATOM 860 C CA . PHE A 1 104 ? 17.844 21.078 16.844 1 46.28 104 PHE A CA 1
ATOM 861 C C . PHE A 1 104 ? 19.125 21.859 17.078 1 46.28 104 PHE A C 1
ATOM 863 O O . PHE A 1 104 ? 20.125 21.297 17.531 1 46.28 104 PHE A O 1
ATOM 870 N N . ARG A 1 105 ? 19.609 22.594 16.359 1 43.62 105 ARG A N 1
ATOM 871 C CA . ARG A 1 105 ? 20.531 23.641 16.812 1 43.62 105 ARG A CA 1
ATOM 872 C C . ARG A 1 105 ? 19.969 24.375 18.031 1 43.62 105 ARG A C 1
ATOM 874 O O . ARG A 1 105 ? 18.969 25.094 17.922 1 43.62 105 ARG A O 1
ATOM 881 N N . ARG A 1 106 ? 19.75 23.672 19.141 1 42.25 106 ARG A N 1
ATOM 882 C CA . ARG A 1 106 ? 19.766 24.484 20.344 1 42.25 106 ARG A CA 1
ATOM 883 C C . ARG A 1 106 ? 20.797 25.609 20.234 1 42.25 106 ARG A C 1
ATOM 885 O O . ARG A 1 106 ? 22 25.344 20.156 1 42.25 106 ARG A O 1
ATOM 892 N N . GLU A 1 107 ? 20.531 26.578 19.406 1 33 107 GLU A N 1
ATOM 893 C CA . GLU A 1 107 ? 21.219 27.766 19.953 1 33 107 GLU A CA 1
ATOM 894 C C . GLU A 1 107 ? 20.75 28.062 21.375 1 33 107 GLU A C 1
ATOM 896 O O . GLU A 1 107 ? 19.594 27.797 21.734 1 33 107 GLU A O 1
ATOM 901 N N . MET B 1 1 ? 14.102 -2.596 13.164 1 54.75 1 MET B N 1
ATOM 902 C CA . MET B 1 1 ? 12.789 -2.01 12.906 1 54.75 1 MET B CA 1
ATOM 903 C C . MET B 1 1 ? 12.25 -2.449 11.547 1 54.75 1 MET B C 1
ATOM 905 O O . MET B 1 1 ? 13.016 -2.578 10.586 1 54.75 1 MET B O 1
ATOM 909 N N . ASN B 1 2 ? 11.109 -2.965 11.484 1 89.94 2 ASN B N 1
ATOM 910 C CA . ASN B 1 2 ? 10.477 -3.375 10.234 1 89.94 2 ASN B CA 1
ATOM 911 C C . ASN B 1 2 ? 10.227 -2.18 9.32 1 89.94 2 ASN B C 1
ATOM 913 O O . ASN B 1 2 ? 10.031 -1.06 9.789 1 89.94 2 ASN B O 1
ATOM 917 N N . GLN B 1 3 ? 10.672 -2.141 8.102 1 97.19 3 GLN B N 1
ATOM 918 C CA . GLN B 1 3 ? 10.664 -1.044 7.141 1 97.19 3 GLN B CA 1
ATOM 919 C C . GLN B 1 3 ? 9.281 -0.402 7.055 1 97.19 3 GLN B C 1
ATOM 921 O O . GLN B 1 3 ? 9.164 0.806 6.836 1 97.19 3 GLN B O 1
ATOM 926 N N . ILE B 1 4 ? 8.305 -1.146 7.305 1 98.5 4 ILE B N 1
ATOM 927 C CA . ILE B 1 4 ? 6.961 -0.576 7.277 1 98.5 4 ILE B CA 1
ATOM 928 C C . ILE B 1 4 ? 6.746 0.294 8.516 1 98.5 4 ILE B C 1
ATOM 930 O O . ILE B 1 4 ? 6.078 1.329 8.445 1 98.5 4 ILE B O 1
ATOM 934 N N . ASP B 1 5 ? 7.258 -0.089 9.609 1 97.81 5 ASP B N 1
ATOM 935 C CA . ASP B 1 5 ? 7.18 0.746 10.805 1 97.81 5 ASP B CA 1
ATOM 936 C C . ASP B 1 5 ? 7.871 2.09 10.586 1 97.81 5 ASP B C 1
ATOM 938 O O . ASP B 1 5 ? 7.383 3.127 11.031 1 97.81 5 ASP B O 1
ATOM 942 N N . ARG B 1 6 ? 9.016 2.002 9.953 1 98.06 6 ARG B N 1
ATOM 943 C CA . ARG B 1 6 ? 9.727 3.227 9.609 1 98.06 6 ARG B CA 1
ATOM 944 C C . ARG B 1 6 ? 8.852 4.156 8.773 1 98.06 6 ARG B C 1
ATOM 946 O O . ARG B 1 6 ? 8.766 5.352 9.055 1 98.06 6 ARG B O 1
ATOM 953 N N . LEU B 1 7 ? 8.188 3.643 7.789 1 98.81 7 LEU B N 1
ATOM 954 C CA . LEU B 1 7 ? 7.344 4.438 6.902 1 98.81 7 LEU B CA 1
ATOM 955 C C . LEU B 1 7 ? 6.164 5.027 7.664 1 98.81 7 LEU B C 1
ATOM 957 O O . LEU B 1 7 ? 5.82 6.1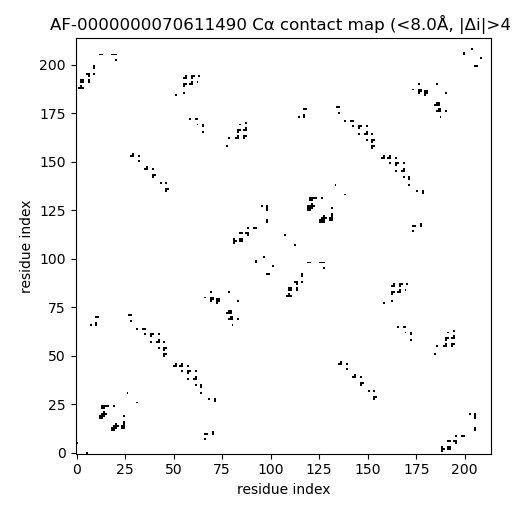99 7.477 1 98.81 7 LEU B O 1
ATOM 961 N N . LEU B 1 8 ? 5.508 4.227 8.508 1 98.75 8 LEU B N 1
ATOM 962 C CA . LEU B 1 8 ? 4.379 4.703 9.297 1 98.75 8 LEU B CA 1
ATOM 963 C C . LEU B 1 8 ? 4.805 5.82 10.242 1 98.75 8 LEU B C 1
ATOM 965 O O . LEU B 1 8 ? 4.082 6.805 10.414 1 98.75 8 LEU B O 1
ATOM 969 N N . ASN B 1 9 ? 5.949 5.621 10.805 1 98.44 9 ASN B N 1
ATOM 970 C CA . ASN B 1 9 ? 6.473 6.66 11.688 1 98.44 9 ASN B CA 1
ATOM 971 C C . ASN B 1 9 ? 6.758 7.949 10.93 1 98.44 9 ASN B C 1
ATOM 973 O O . ASN B 1 9 ? 6.52 9.047 11.445 1 98.44 9 ASN B O 1
ATOM 977 N N . ILE B 1 10 ? 7.309 7.824 9.781 1 98.62 10 ILE B N 1
ATOM 978 C CA . ILE B 1 10 ? 7.574 8.984 8.945 1 98.62 10 ILE B CA 1
ATOM 979 C C . ILE B 1 10 ? 6.27 9.734 8.672 1 98.62 10 ILE B C 1
ATOM 981 O O . ILE B 1 10 ? 6.215 10.961 8.789 1 98.62 10 ILE B O 1
ATOM 985 N N . MET B 1 11 ? 5.207 9.031 8.344 1 98.88 11 MET B N 1
ATOM 986 C CA . MET B 1 11 ? 3.922 9.664 8.062 1 98.88 11 MET B CA 1
ATOM 987 C C . MET B 1 11 ? 3.4 10.414 9.281 1 98.88 11 MET B C 1
ATOM 989 O O . MET B 1 11 ? 2.904 11.531 9.164 1 98.88 11 MET B O 1
ATOM 993 N N . GLN B 1 12 ? 3.521 9.734 10.43 1 98.69 12 GLN B N 1
ATOM 994 C CA . GLN B 1 12 ? 3.1 10.375 11.664 1 98.69 12 GLN B CA 1
ATOM 995 C C . GLN B 1 12 ? 3.869 11.664 11.906 1 98.69 12 GLN B C 1
ATOM 997 O O . GLN B 1 12 ? 3.289 12.672 12.328 1 98.69 12 GLN B O 1
ATOM 1002 N N . ARG B 1 13 ? 5.133 11.625 11.633 1 98.5 13 ARG B N 1
ATOM 1003 C CA . ARG B 1 13 ? 5.973 12.797 11.828 1 98.5 13 ARG B CA 1
ATOM 1004 C C . ARG B 1 13 ? 5.613 13.898 10.836 1 98.5 13 ARG B C 1
ATOM 1006 O O . ARG B 1 13 ? 5.566 15.078 11.195 1 98.5 13 ARG B O 1
ATOM 1013 N N . LEU B 1 14 ? 5.438 13.57 9.602 1 98.81 14 LEU B N 1
ATOM 1014 C CA . LEU B 1 14 ? 5.102 14.539 8.562 1 98.81 14 LEU B CA 1
ATOM 1015 C C . LEU B 1 14 ? 3.82 15.289 8.914 1 98.81 14 LEU B C 1
ATOM 1017 O O . LEU B 1 14 ? 3.695 16.484 8.633 1 98.81 14 LEU B O 1
ATOM 1021 N N . ARG B 1 15 ? 2.881 14.609 9.633 1 98.69 15 ARG B N 1
ATOM 1022 C CA . ARG B 1 15 ? 1.595 15.242 9.898 1 98.69 15 ARG B CA 1
ATOM 1023 C C . ARG B 1 15 ? 1.48 15.648 11.367 1 98.69 15 ARG B C 1
ATOM 1025 O O . ARG B 1 15 ? 0.384 15.93 11.852 1 98.69 15 ARG B O 1
ATOM 1032 N N . ASP B 1 16 ? 2.619 15.508 12.055 1 98.12 16 ASP B N 1
ATOM 1033 C CA . ASP B 1 16 ? 2.637 15.992 13.43 1 98.12 16 ASP B CA 1
ATOM 1034 C C . ASP B 1 16 ? 2.111 17.422 13.523 1 98.12 16 ASP B C 1
ATOM 1036 O O . ASP B 1 16 ? 2.58 18.312 12.797 1 98.12 16 ASP B O 1
ATOM 1040 N N . PRO B 1 17 ? 1.098 17.656 14.297 1 97.12 17 PRO B N 1
ATOM 1041 C CA . PRO B 1 17 ? 0.454 18.984 14.336 1 97.12 17 PRO B CA 1
ATOM 1042 C C . PRO B 1 17 ? 1.425 20.094 14.703 1 97.12 17 PRO B C 1
ATOM 1044 O O . PRO B 1 17 ? 1.253 21.234 14.258 1 97.12 17 PRO B O 1
ATOM 1047 N N . GLU B 1 18 ? 2.475 19.812 15.414 1 96.5 18 GLU B N 1
ATOM 1048 C CA . GLU B 1 18 ? 3.381 20.859 15.883 1 96.5 18 GLU B CA 1
ATOM 1049 C C . GLU B 1 18 ? 4.625 20.953 15.008 1 96.5 18 GLU B C 1
ATOM 1051 O O . GLU B 1 18 ? 5.039 22.047 14.617 1 96.5 18 GLU B O 1
ATOM 1056 N N . ASN B 1 19 ? 5.191 19.875 14.594 1 95.69 19 ASN B N 1
ATOM 1057 C CA . ASN B 1 19 ? 6.523 19.875 13.992 1 95.69 19 ASN B CA 1
ATOM 1058 C C . ASN B 1 19 ? 6.523 19.219 12.617 1 95.69 19 ASN B C 1
ATOM 1060 O O . ASN B 1 19 ? 7.586 19 12.031 1 95.69 19 ASN B O 1
ATOM 1064 N N . GLY B 1 20 ? 5.371 18.922 12.133 1 98 20 GLY B N 1
ATOM 1065 C CA . GLY B 1 20 ? 5.301 18.219 10.859 1 98 20 GLY B CA 1
ATOM 1066 C C . GLY B 1 20 ? 5.508 19.125 9.664 1 98 20 GLY B C 1
ATOM 1067 O O . GLY B 1 20 ? 5.863 20.297 9.82 1 98 20 GLY B O 1
ATOM 1068 N N . CYS B 1 21 ? 5.426 18.594 8.484 1 98.5 21 CYS B N 1
ATOM 1069 C CA . CYS B 1 21 ? 5.531 19.312 7.223 1 98.5 21 CYS B CA 1
ATOM 1070 C C . CYS B 1 21 ? 4.254 20.094 6.926 1 98.5 21 CYS B C 1
ATOM 1072 O O . CYS B 1 21 ? 3.164 19.531 6.906 1 98.5 21 CYS B O 1
ATOM 1074 N N . PRO B 1 22 ? 4.359 21.391 6.742 1 98 22 PRO B N 1
ATOM 1075 C CA . PRO B 1 22 ? 3.166 22.203 6.516 1 98 22 PRO B CA 1
ATOM 1076 C C . PRO B 1 22 ? 2.291 21.672 5.383 1 98 22 PRO B C 1
ATOM 1078 O O . PRO B 1 22 ? 1.064 21.656 5.504 1 98 22 PRO B O 1
ATOM 1081 N N . TRP B 1 23 ? 2.84 21.25 4.316 1 98.44 23 TRP B N 1
ATOM 1082 C CA . TRP B 1 23 ? 2.086 20.734 3.182 1 98.44 23 TRP B CA 1
ATOM 1083 C C . TRP B 1 23 ? 1.347 19.453 3.555 1 98.44 23 TRP B C 1
ATOM 1085 O O . TRP B 1 23 ? 0.169 19.297 3.227 1 98.44 23 TRP B O 1
ATOM 1095 N N . ASP B 1 24 ? 2.027 18.547 4.207 1 98.69 24 ASP B N 1
ATOM 1096 C CA . ASP B 1 24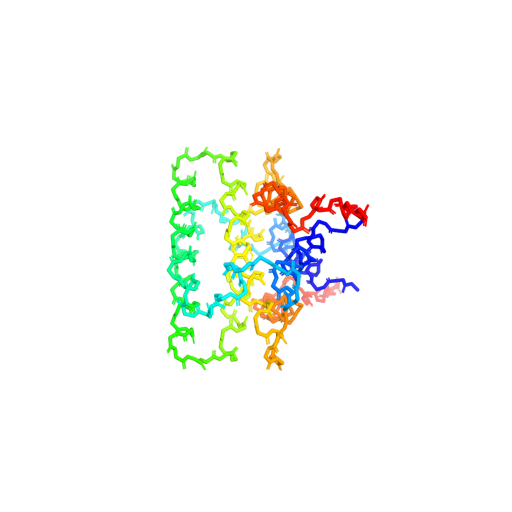 ? 1.426 17.266 4.543 1 98.69 24 ASP B CA 1
ATOM 1097 C C . ASP 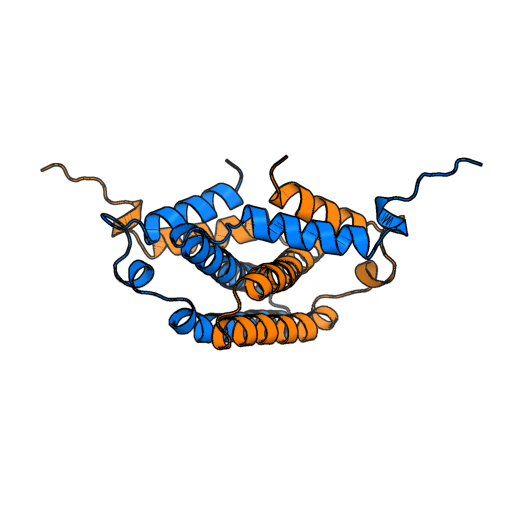B 1 24 ? 0.285 17.422 5.543 1 98.69 24 ASP B C 1
ATOM 1099 O O . ASP B 1 24 ? -0.73 16.734 5.457 1 98.69 24 ASP B O 1
ATOM 1103 N N . LYS B 1 25 ? 0.448 18.328 6.43 1 98.31 25 LYS B N 1
ATOM 1104 C CA . LYS B 1 25 ? -0.55 18.562 7.469 1 98.31 25 LYS B CA 1
ATOM 1105 C C . LYS B 1 25 ? -1.847 19.094 6.871 1 98.31 25 LYS B C 1
ATOM 1107 O O . LYS B 1 25 ? -2.934 18.828 7.387 1 98.31 25 LYS B O 1
ATOM 1112 N N . GLU B 1 26 ? -1.73 19.781 5.766 1 98.25 26 GLU B N 1
ATOM 1113 C CA . GLU B 1 26 ? -2.873 20.484 5.188 1 98.25 26 GLU B CA 1
ATOM 1114 C C . GLU B 1 26 ? -3.713 19.547 4.32 1 98.25 26 GLU B C 1
ATOM 1116 O O . GLU B 1 26 ? -4.855 19.859 3.982 1 98.25 26 GLU B O 1
ATOM 1121 N N . GLN B 1 27 ? -3.201 18.438 4.004 1 98.75 27 GLN B N 1
ATOM 1122 C CA . GLN B 1 27 ? -3.871 17.578 3.041 1 98.75 27 GLN B CA 1
ATOM 1123 C C . GLN B 1 27 ? -5.078 16.875 3.668 1 98.75 27 GLN B C 1
ATOM 1125 O O . GLN B 1 27 ? -5.078 16.594 4.867 1 98.75 27 GLN B O 1
ATOM 1130 N N . THR B 1 28 ? -6.035 16.719 2.879 1 98.69 28 THR B N 1
ATOM 1131 C CA . THR B 1 28 ? -7.258 15.992 3.207 1 98.69 28 THR B CA 1
ATOM 1132 C C . THR B 1 28 ? -7.426 14.781 2.303 1 98.69 28 THR B C 1
ATOM 1134 O O . THR B 1 28 ? -6.656 14.586 1.358 1 98.69 28 THR B O 1
ATOM 1137 N N . PHE B 1 29 ? -8.453 13.969 2.588 1 98.81 29 PHE B N 1
ATOM 1138 C CA . PHE B 1 29 ? -8.75 12.828 1.731 1 98.81 29 PHE B CA 1
ATOM 1139 C C . PHE B 1 29 ? -8.961 13.273 0.289 1 98.81 29 PHE B C 1
ATOM 1141 O O . PHE B 1 29 ? -8.398 12.68 -0.636 1 98.81 29 PHE B O 1
ATOM 1148 N N . SER B 1 30 ? -9.688 14.32 0.155 1 98.5 30 SER B N 1
ATOM 1149 C CA . SER B 1 30 ? -10.047 14.781 -1.183 1 98.5 30 SER B CA 1
ATOM 1150 C C . SER B 1 30 ? -8.844 15.383 -1.898 1 98.5 30 SER B C 1
ATOM 1152 O O . SER B 1 30 ? -8.711 15.258 -3.117 1 98.5 30 SER B O 1
ATOM 1154 N N . SER B 1 31 ? -7.965 16.078 -1.163 1 98.62 31 SER B N 1
ATOM 1155 C CA . SER B 1 31 ? -6.844 16.734 -1.816 1 98.62 31 SER B CA 1
ATOM 1156 C C . SER B 1 31 ? -5.777 15.742 -2.244 1 98.62 31 SER B C 1
ATOM 1158 O O . SER B 1 31 ? -5.02 15.992 -3.18 1 98.62 31 SER B O 1
ATOM 1160 N N . ILE B 1 32 ? -5.734 14.594 -1.582 1 98.56 32 ILE B N 1
ATOM 1161 C CA . ILE B 1 32 ? -4.742 13.562 -1.885 1 98.56 32 ILE B CA 1
ATOM 1162 C C . ILE B 1 32 ? -5.234 12.695 -3.043 1 98.56 32 ILE B C 1
ATOM 1164 O O . ILE B 1 32 ? -4.43 12.117 -3.779 1 98.56 32 ILE B O 1
ATOM 1168 N N . ALA B 1 33 ? -6.527 12.648 -3.283 1 98.62 33 ALA B N 1
ATOM 1169 C CA . ALA B 1 33 ? -7.184 11.727 -4.211 1 98.62 33 ALA B CA 1
ATOM 1170 C C . ALA B 1 33 ? -6.586 11.844 -5.613 1 98.62 33 ALA B C 1
ATOM 1172 O O . ALA B 1 33 ? -6.238 10.836 -6.23 1 98.62 33 ALA B O 1
ATOM 1173 N N . PRO B 1 34 ? -6.344 13.039 -6.148 1 98.5 34 PRO B N 1
ATOM 1174 C CA . PRO B 1 34 ? -5.777 13.117 -7.496 1 98.5 34 PRO B CA 1
ATOM 1175 C C . PRO B 1 34 ? -4.367 12.539 -7.582 1 98.5 34 PRO B C 1
ATOM 1177 O O . PRO B 1 34 ? -3.994 11.961 -8.609 1 98.5 34 PRO B O 1
ATOM 1180 N N . TYR B 1 35 ? -3.6 12.625 -6.566 1 98.69 35 TYR B N 1
ATOM 1181 C CA . TYR B 1 35 ? -2.246 12.086 -6.551 1 98.69 35 TYR B CA 1
ATOM 1182 C C . TYR B 1 35 ? -2.266 10.562 -6.539 1 98.69 35 TYR B C 1
ATOM 1184 O O . TYR B 1 35 ? -1.369 9.922 -7.09 1 98.69 35 TYR B O 1
ATOM 1192 N N . THR B 1 36 ? -3.301 10.055 -5.852 1 98.88 36 THR B N 1
ATOM 1193 C CA . THR B 1 36 ? -3.441 8.602 -5.848 1 98.88 36 THR B CA 1
ATOM 1194 C C . THR B 1 36 ? -3.6 8.07 -7.27 1 98.88 36 THR B C 1
ATOM 1196 O O . THR B 1 36 ? -2.969 7.074 -7.637 1 98.88 36 THR B O 1
ATOM 1199 N N . LEU B 1 37 ? -4.422 8.75 -8.047 1 98.81 37 LEU B N 1
ATOM 1200 C CA . LEU B 1 37 ? -4.633 8.352 -9.438 1 98.81 37 LEU B CA 1
ATOM 1201 C C . LEU B 1 37 ? -3.354 8.531 -10.25 1 98.81 37 LEU B C 1
ATOM 1203 O O . LEU B 1 37 ? -2.992 7.66 -11.047 1 98.81 37 LEU B O 1
ATOM 1207 N N . GLU B 1 38 ? -2.693 9.609 -10.047 1 98.88 38 GLU B N 1
ATOM 1208 C CA . GLU B 1 38 ? -1.44 9.883 -10.742 1 98.88 38 GLU B CA 1
ATOM 1209 C C . GLU B 1 38 ? -0.4 8.805 -10.445 1 98.88 38 GLU B C 1
ATOM 1211 O O . GLU B 1 38 ? 0.22 8.266 -11.367 1 98.88 38 GLU B O 1
ATOM 1216 N N . GLU B 1 39 ? -0.207 8.531 -9.18 1 98.88 39 GLU B N 1
ATOM 1217 C CA . GLU B 1 39 ? 0.769 7.512 -8.805 1 98.88 39 GLU B CA 1
ATOM 1218 C C . GLU B 1 39 ? 0.4 6.148 -9.391 1 98.88 39 GLU B C 1
ATOM 1220 O O . GLU B 1 39 ? 1.278 5.359 -9.734 1 98.88 39 GLU B O 1
ATOM 1225 N N . THR B 1 40 ? -0.922 5.832 -9.445 1 98.94 40 THR B N 1
ATOM 1226 C CA . THR B 1 40 ? -1.367 4.582 -10.047 1 98.94 40 THR B CA 1
ATOM 1227 C C . THR B 1 40 ? -0.945 4.508 -11.508 1 98.94 40 THR B C 1
ATOM 1229 O O . THR B 1 40 ? -0.433 3.484 -11.969 1 98.94 40 THR B O 1
ATOM 1232 N N . TYR B 1 41 ? -1.11 5.586 -12.227 1 98.88 41 TYR B N 1
ATOM 1233 C CA . TYR B 1 41 ? -0.717 5.613 -13.633 1 98.88 41 TYR B CA 1
ATOM 1234 C C . TYR B 1 41 ? 0.792 5.457 -13.781 1 98.88 41 TYR B C 1
ATOM 1236 O O . TYR B 1 41 ? 1.27 4.875 -14.758 1 98.88 41 TYR B O 1
ATOM 1244 N N . GLU B 1 42 ? 1.552 5.961 -12.828 1 98.94 42 GLU B N 1
ATOM 1245 C CA . GLU B 1 42 ? 3 5.789 -12.875 1 98.94 42 GLU B CA 1
ATOM 1246 C C . GLU B 1 42 ? 3.391 4.332 -12.648 1 98.94 42 GLU B C 1
ATOM 1248 O O . GLU B 1 42 ? 4.324 3.832 -13.281 1 98.94 42 GLU B O 1
ATOM 1253 N N . VAL B 1 43 ? 2.695 3.645 -11.742 1 98.94 43 VAL B N 1
ATOM 1254 C CA . VAL B 1 43 ? 2.908 2.213 -11.555 1 98.94 43 VAL B CA 1
ATOM 1255 C C . VAL B 1 43 ? 2.611 1.467 -12.852 1 98.94 43 VAL B C 1
ATOM 1257 O O . VAL B 1 43 ? 3.424 0.658 -13.305 1 98.94 43 VAL B O 1
ATOM 1260 N N . LEU B 1 44 ? 1.461 1.758 -13.5 1 98.88 44 LEU B N 1
ATOM 1261 C CA . LEU B 1 44 ? 1.045 1.086 -14.727 1 98.88 44 LEU B CA 1
ATOM 1262 C C . LEU B 1 44 ? 2.041 1.342 -15.852 1 98.88 44 LEU B C 1
ATOM 1264 O O . LEU B 1 44 ? 2.342 0.44 -16.641 1 98.88 44 LEU B O 1
ATOM 1268 N N . ASP B 1 45 ? 2.51 2.561 -15.906 1 98.88 45 ASP B N 1
ATOM 1269 C CA . ASP B 1 45 ? 3.5 2.906 -16.922 1 98.88 45 ASP B CA 1
ATOM 1270 C C . ASP B 1 45 ? 4.789 2.107 -16.719 1 98.88 45 ASP B C 1
ATOM 1272 O O . ASP B 1 45 ? 5.359 1.597 -17.688 1 98.88 45 ASP B O 1
ATOM 1276 N N . ALA B 1 46 ? 5.301 2.033 -15.484 1 98.88 46 ALA B N 1
ATOM 1277 C CA . ALA B 1 46 ? 6.512 1.271 -15.188 1 98.88 46 ALA B CA 1
ATOM 1278 C C . ALA B 1 46 ? 6.348 -0.196 -15.57 1 98.88 46 ALA B C 1
ATOM 1280 O O . ALA B 1 46 ? 7.285 -0.823 -16.062 1 98.88 46 ALA B O 1
ATOM 1281 N N . ILE B 1 47 ? 5.156 -0.739 -15.344 1 98.81 47 ILE B N 1
ATOM 1282 C CA . ILE B 1 47 ? 4.867 -2.125 -15.703 1 98.81 47 ILE B CA 1
ATOM 1283 C C . ILE B 1 47 ? 4.922 -2.291 -17.219 1 98.81 47 ILE B C 1
ATOM 1285 O O . ILE B 1 47 ? 5.539 -3.23 -17.719 1 98.81 47 ILE B O 1
ATOM 1289 N N . ALA B 1 48 ? 4.293 -1.358 -17.891 1 98.69 48 ALA B N 1
ATOM 1290 C CA . ALA B 1 48 ? 4.238 -1.414 -19.344 1 98.69 48 ALA B CA 1
ATOM 1291 C C . ALA B 1 48 ? 5.637 -1.355 -19.953 1 98.69 48 ALA B C 1
ATOM 1293 O O . ALA B 1 48 ? 5.918 -2.016 -20.953 1 98.69 48 ALA B O 1
ATOM 1294 N N . ARG B 1 49 ? 6.504 -0.619 -19.297 1 98.5 49 ARG B N 1
ATOM 1295 C CA . ARG B 1 49 ? 7.863 -0.438 -19.797 1 98.5 49 ARG B CA 1
ATOM 1296 C C . ARG B 1 49 ? 8.781 -1.545 -19.281 1 98.5 49 ARG B C 1
ATOM 1298 O O . ARG B 1 49 ? 9.945 -1.621 -19.672 1 98.5 49 ARG B O 1
ATOM 1305 N N . LYS B 1 50 ? 8.305 -2.326 -18.438 1 98.31 50 LYS B N 1
ATOM 1306 C CA . LYS B 1 50 ? 9.062 -3.379 -17.766 1 98.31 50 LYS B CA 1
ATOM 1307 C C . LYS B 1 50 ? 10.297 -2.809 -17.062 1 98.31 50 LYS B C 1
ATOM 1309 O O . LYS B 1 50 ? 11.383 -3.381 -17.141 1 98.31 50 LYS B O 1
ATOM 1314 N N . ASP B 1 51 ? 10.172 -1.646 -16.594 1 98.62 51 ASP B N 1
ATOM 1315 C CA . ASP B 1 51 ? 11.211 -0.99 -15.805 1 98.62 51 ASP B CA 1
ATOM 1316 C C . ASP B 1 51 ? 11.023 -1.258 -14.312 1 98.62 51 ASP B C 1
ATOM 1318 O O . ASP B 1 51 ? 10.438 -0.439 -13.602 1 98.62 51 ASP B O 1
ATOM 1322 N N . PHE B 1 52 ? 11.633 -2.232 -13.82 1 98.38 52 PHE B N 1
ATOM 1323 C CA . PHE B 1 52 ? 11.367 -2.742 -12.484 1 98.38 52 PHE B CA 1
ATOM 1324 C C . PHE B 1 52 ? 12.055 -1.883 -11.43 1 98.38 52 PHE B C 1
ATOM 1326 O O . PHE B 1 52 ? 11.586 -1.801 -10.289 1 98.38 52 PHE B O 1
ATOM 1333 N N . ASP B 1 53 ? 13.141 -1.298 -11.828 1 97.94 53 ASP B N 1
ATOM 1334 C CA . ASP B 1 53 ? 13.75 -0.337 -10.906 1 97.94 53 ASP B CA 1
ATOM 1335 C C . ASP B 1 53 ? 12.805 0.831 -10.641 1 97.94 53 ASP B C 1
ATOM 1337 O O . ASP B 1 53 ? 12.625 1.236 -9.484 1 97.94 53 ASP B O 1
ATOM 1341 N N . ASP B 1 54 ? 12.297 1.312 -11.719 1 98.75 54 ASP B N 1
ATOM 1342 C CA . ASP B 1 54 ? 11.32 2.389 -11.594 1 98.75 54 ASP B CA 1
ATOM 1343 C C . ASP B 1 54 ? 10.07 1.91 -10.867 1 98.75 54 ASP B C 1
ATOM 1345 O O . ASP B 1 54 ? 9.469 2.658 -10.086 1 98.75 54 ASP B O 1
ATOM 1349 N N . LEU B 1 55 ? 9.648 0.649 -11.094 1 98.88 55 LEU B N 1
ATOM 1350 C CA . LEU B 1 55 ? 8.445 0.086 -10.492 1 98.88 55 LEU B CA 1
ATOM 1351 C C . LEU B 1 55 ? 8.562 0.056 -8.969 1 98.88 55 LEU B C 1
ATOM 1353 O O . LEU B 1 55 ? 7.602 0.366 -8.266 1 98.88 55 LEU B O 1
ATOM 1357 N N . ARG B 1 56 ? 9.672 -0.254 -8.469 1 98.94 56 ARG B N 1
ATOM 1358 C CA . ARG B 1 56 ? 9.891 -0.277 -7.02 1 9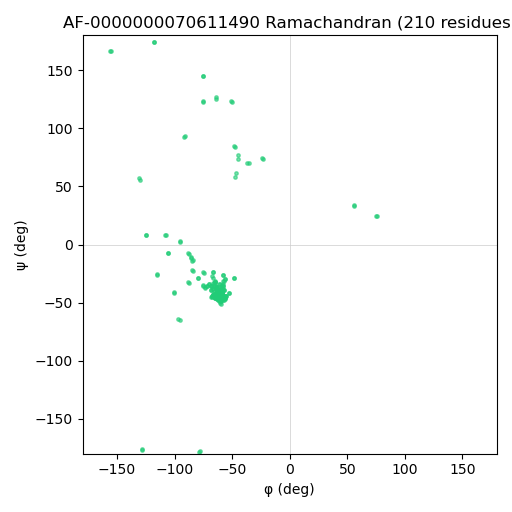8.94 56 ARG B CA 1
ATOM 1359 C C . ARG B 1 56 ? 9.586 1.085 -6.402 1 98.94 56 ARG B C 1
ATOM 1361 O O . ARG B 1 56 ? 8.93 1.169 -5.363 1 98.94 56 ARG B O 1
ATOM 1368 N N . GLY B 1 57 ? 10.078 2.115 -7.09 1 98.88 57 GLY B N 1
ATOM 1369 C CA . GLY B 1 57 ? 9.836 3.469 -6.617 1 98.88 57 GLY B CA 1
ATOM 1370 C C . GLY B 1 57 ? 8.375 3.873 -6.699 1 98.88 57 GLY B C 1
ATOM 1371 O O . GLY B 1 57 ? 7.828 4.449 -5.754 1 98.88 57 GLY B O 1
ATOM 1372 N N . GLU B 1 58 ? 7.789 3.531 -7.797 1 98.94 58 GLU B N 1
ATOM 1373 C CA . GLU B 1 58 ? 6.395 3.904 -8.008 1 98.94 58 GLU B CA 1
ATOM 1374 C C . GLU B 1 58 ? 5.473 3.146 -7.051 1 98.94 58 GLU B C 1
ATOM 1376 O O . GLU B 1 58 ? 4.449 3.678 -6.617 1 98.94 58 GLU B O 1
ATOM 1381 N N . LEU B 1 59 ? 5.785 1.917 -6.75 1 98.94 59 LEU B N 1
ATOM 1382 C CA . LEU B 1 59 ? 5.027 1.164 -5.758 1 98.94 59 LEU B CA 1
ATOM 1383 C C . LEU B 1 59 ? 5.16 1.799 -4.379 1 98.94 59 LEU B C 1
ATOM 1385 O O . LEU B 1 59 ? 4.207 1.8 -3.596 1 98.94 59 LEU B O 1
ATOM 1389 N N . GLY B 1 60 ? 6.371 2.334 -4.105 1 98.94 60 GLY B N 1
ATOM 1390 C CA . GLY B 1 60 ? 6.555 3.092 -2.879 1 98.94 60 GLY B CA 1
ATOM 1391 C C . GLY B 1 60 ? 5.656 4.312 -2.795 1 98.94 60 GLY B C 1
ATOM 1392 O O . GLY B 1 60 ? 5.059 4.582 -1.751 1 98.94 60 GLY B O 1
ATOM 1393 N N . ASP B 1 61 ? 5.586 5.055 -3.9 1 98.94 61 ASP B N 1
ATOM 1394 C CA . ASP B 1 61 ? 4.738 6.242 -3.943 1 98.94 61 ASP B CA 1
ATOM 1395 C C . ASP B 1 61 ? 3.27 5.875 -3.744 1 98.94 61 ASP B C 1
ATOM 1397 O O . ASP B 1 61 ? 2.535 6.586 -3.051 1 98.94 61 ASP B O 1
ATOM 1401 N N . LEU B 1 62 ? 2.801 4.766 -4.355 1 98.94 62 LEU B N 1
ATOM 1402 C CA . LEU B 1 62 ? 1.42 4.324 -4.191 1 98.94 62 LEU B CA 1
ATOM 1403 C C . LEU B 1 62 ? 1.165 3.859 -2.762 1 98.94 62 LEU B C 1
ATOM 1405 O O . LEU B 1 62 ? 0.128 4.18 -2.176 1 98.94 62 LEU B O 1
ATOM 1409 N N . LEU B 1 63 ? 2.084 3.086 -2.191 1 98.94 63 LEU B N 1
ATOM 1410 C CA . LEU B 1 63 ? 1.982 2.648 -0.802 1 98.94 63 LEU B CA 1
ATOM 1411 C C . LEU B 1 63 ? 1.888 3.846 0.138 1 98.94 63 LEU B C 1
ATOM 1413 O O . LEU B 1 63 ? 1.137 3.816 1.115 1 98.94 63 LEU B O 1
ATOM 1417 N N . PHE B 1 64 ? 2.682 4.922 -0.177 1 98.94 64 PHE B N 1
ATOM 1418 C CA . PHE B 1 64 ? 2.66 6.141 0.623 1 98.94 64 PHE B CA 1
ATOM 1419 C C . PHE B 1 64 ? 1.258 6.734 0.669 1 98.94 64 PHE B C 1
ATOM 1421 O O . PHE B 1 64 ? 0.832 7.254 1.703 1 98.94 64 PHE B O 1
ATOM 1428 N N . GLN B 1 65 ? 0.485 6.648 -0.416 1 98.94 65 GLN B N 1
ATOM 1429 C CA . GLN B 1 65 ? -0.89 7.137 -0.432 1 98.94 65 GLN B CA 1
ATOM 1430 C C . GLN B 1 65 ? -1.763 6.355 0.545 1 98.94 65 GLN B C 1
ATOM 1432 O O . GLN B 1 65 ? -2.527 6.945 1.311 1 98.94 65 GLN B O 1
ATOM 1437 N N . VAL B 1 66 ? -1.616 5.047 0.589 1 98.94 66 VAL B N 1
ATOM 1438 C CA . VAL B 1 66 ? -2.389 4.223 1.513 1 98.94 66 VAL B CA 1
ATOM 1439 C C . VAL B 1 66 ? -2.043 4.598 2.953 1 98.94 66 VAL B C 1
ATOM 1441 O O . VAL B 1 66 ? -2.934 4.75 3.791 1 98.94 66 VAL B O 1
ATOM 1444 N N . VAL B 1 67 ? -0.814 4.797 3.191 1 98.94 67 VAL B N 1
ATOM 1445 C CA . VAL B 1 67 ? -0.329 5.148 4.523 1 98.94 67 VAL B CA 1
ATOM 1446 C C . VAL B 1 67 ? -0.834 6.535 4.91 1 98.94 67 VAL B C 1
ATOM 1448 O O . VAL B 1 67 ? -1.201 6.77 6.062 1 98.94 67 VAL B O 1
ATOM 1451 N N . PHE B 1 68 ? -0.872 7.465 3.908 1 98.94 68 PHE B N 1
ATOM 1452 C CA . PHE B 1 68 ? -1.369 8.82 4.113 1 98.94 68 PHE B CA 1
ATOM 1453 C C . PHE B 1 68 ? -2.83 8.805 4.547 1 98.94 68 PHE B C 1
ATOM 1455 O O . PHE B 1 68 ? -3.193 9.422 5.547 1 98.94 68 PHE B O 1
ATOM 1462 N N . TYR B 1 69 ? -3.621 8.008 3.881 1 98.94 69 TYR B N 1
ATOM 1463 C CA . TYR B 1 69 ? -5.035 7.891 4.219 1 98.94 69 TYR B CA 1
ATOM 1464 C C . TYR B 1 69 ? -5.215 7.25 5.59 1 98.94 69 TYR B C 1
ATOM 1466 O O . TYR B 1 69 ? -6.066 7.68 6.375 1 98.94 69 TYR B O 1
ATOM 1474 N N . ALA B 1 70 ? -4.461 6.242 5.84 1 98.94 70 ALA B N 1
ATOM 1475 C CA . ALA B 1 70 ? -4.547 5.559 7.129 1 98.94 70 ALA B CA 1
ATOM 1476 C C . ALA B 1 70 ? -4.262 6.523 8.281 1 98.94 70 ALA B C 1
ATOM 1478 O O . ALA B 1 70 ? -4.938 6.48 9.312 1 98.94 70 ALA B O 1
ATOM 1479 N N . GLN B 1 71 ? -3.254 7.367 8.078 1 98.88 71 GLN B N 1
ATOM 1480 C CA . GLN B 1 71 ? -2.893 8.336 9.109 1 98.88 71 GLN B CA 1
ATOM 1481 C C . GLN B 1 71 ? -4.023 9.328 9.344 1 98.88 71 GLN B C 1
ATOM 1483 O O . GLN B 1 71 ? -4.359 9.633 10.492 1 98.88 71 GLN B O 1
ATOM 1488 N N . MET B 1 72 ? -4.566 9.805 8.289 1 98.88 72 MET B N 1
ATOM 1489 C CA . MET B 1 72 ? -5.66 10.766 8.43 1 98.88 72 MET B CA 1
ATOM 1490 C C . MET B 1 72 ? -6.871 10.117 9.086 1 98.88 72 MET B C 1
ATOM 1492 O O . MET B 1 72 ? -7.516 10.719 9.945 1 98.88 72 MET B O 1
ATOM 1496 N N . ALA B 1 73 ? -7.199 8.93 8.656 1 98.94 73 ALA B N 1
ATOM 1497 C CA . ALA B 1 73 ? -8.305 8.203 9.281 1 98.94 73 ALA B CA 1
ATOM 1498 C C . ALA B 1 73 ? -8.047 7.996 10.766 1 98.94 73 ALA B C 1
ATOM 1500 O O . ALA B 1 73 ? -8.953 8.141 11.586 1 98.94 73 ALA B O 1
ATOM 1501 N N . HIS B 1 74 ? -6.824 7.645 11.047 1 98.75 74 HIS B N 1
ATOM 1502 C CA . HIS B 1 74 ? -6.441 7.457 12.438 1 98.75 74 HIS B CA 1
ATOM 1503 C C . HIS B 1 74 ? -6.617 8.742 13.234 1 98.75 74 HIS B C 1
ATOM 1505 O O . HIS B 1 74 ? -7.137 8.719 14.359 1 98.75 74 HIS B O 1
ATOM 1511 N N . GLU B 1 75 ? -6.172 9.828 12.695 1 98.56 75 GLU B N 1
ATOM 1512 C CA . GLU B 1 75 ? -6.312 11.141 13.328 1 98.56 75 GLU B CA 1
ATOM 1513 C C . GLU B 1 75 ? -7.777 11.445 13.633 1 98.56 75 GLU B C 1
ATOM 1515 O O . GLU B 1 75 ? -8.078 12.133 14.609 1 98.56 75 GLU B O 1
ATOM 1520 N N . GLU B 1 76 ? -8.664 10.906 12.82 1 98.25 76 GLU B N 1
ATOM 1521 C CA . GLU B 1 76 ? -10.094 11.164 12.984 1 98.25 76 GLU B CA 1
ATOM 1522 C C . GLU B 1 76 ? -10.758 10.07 13.805 1 98.25 76 GLU B C 1
ATOM 1524 O O . GLU B 1 76 ? -11.984 10.07 13.977 1 98.25 76 GLU B O 1
ATOM 1529 N N . GLY B 1 77 ? -9.984 9.109 14.281 1 98.38 77 GLY B N 1
ATOM 1530 C CA . GLY B 1 77 ? -10.5 8.055 15.141 1 98.38 77 GLY B CA 1
ATOM 1531 C C . GLY B 1 77 ? -11.297 7.012 14.383 1 98.38 77 GLY B C 1
ATOM 1532 O O . GLY B 1 77 ? -12.172 6.355 14.961 1 98.38 77 GLY B O 1
ATOM 1533 N N . ARG B 1 78 ? -11.094 6.809 13.141 1 98.5 78 ARG B N 1
ATOM 1534 C CA . ARG B 1 78 ? -11.883 5.902 12.32 1 98.5 78 ARG B CA 1
ATOM 1535 C C . ARG B 1 78 ? -11.203 4.543 12.195 1 98.5 78 ARG B C 1
ATOM 1537 O O . ARG B 1 78 ? -11.758 3.523 12.617 1 98.5 78 ARG B O 1
ATOM 1544 N N . PHE B 1 79 ? -10.055 4.434 11.594 1 98.81 79 PHE B N 1
ATOM 1545 C CA . PHE B 1 79 ? -9.242 3.234 11.445 1 98.81 79 PHE B CA 1
ATOM 1546 C C . PHE B 1 79 ? -7.777 3.6 11.234 1 98.81 79 PHE B C 1
ATOM 1548 O O . PHE B 1 79 ? -7.449 4.77 11.023 1 98.81 79 PHE B O 1
ATOM 1555 N N . ASP B 1 80 ? -6.926 2.633 11.359 1 98.62 80 ASP B N 1
ATOM 1556 C CA . ASP B 1 80 ? -5.504 2.848 11.102 1 98.62 80 ASP B CA 1
ATOM 1557 C C . ASP B 1 80 ? -4.961 1.809 10.125 1 98.62 80 ASP B C 1
ATOM 1559 O O . ASP B 1 80 ? -5.727 1.052 9.523 1 98.62 80 ASP B O 1
ATOM 1563 N N . PHE B 1 81 ? -3.705 1.797 9.836 1 98.81 81 PHE B N 1
ATOM 1564 C CA . PHE B 1 81 ? -3.066 0.941 8.844 1 98.81 81 PHE B CA 1
ATOM 1565 C C . PHE B 1 81 ? -3.262 -0.53 9.195 1 98.81 81 PHE B C 1
ATOM 1567 O O . PHE B 1 81 ? -3.459 -1.362 8.305 1 98.81 81 PHE B O 1
ATOM 1574 N N . ASN B 1 82 ? -3.197 -0.865 10.484 1 98.62 82 ASN B N 1
ATOM 1575 C CA . ASN B 1 82 ? -3.41 -2.246 10.906 1 98.62 82 ASN B CA 1
ATOM 1576 C C . ASN B 1 82 ? -4.828 -2.713 10.594 1 98.62 82 ASN B C 1
ATOM 1578 O O . ASN B 1 82 ? -5.039 -3.875 10.242 1 98.62 82 ASN B O 1
ATOM 1582 N N . ASP B 1 83 ? -5.758 -1.82 10.773 1 98.75 83 ASP B N 1
ATOM 1583 C CA . ASP B 1 83 ? -7.141 -2.152 10.453 1 98.75 83 ASP B CA 1
ATOM 1584 C C . ASP B 1 83 ? -7.305 -2.455 8.961 1 98.75 83 A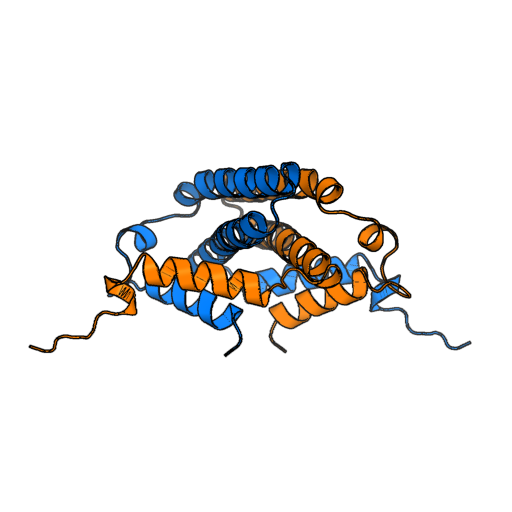SP B C 1
ATOM 1586 O O . ASP B 1 83 ? -8.062 -3.348 8.586 1 98.75 83 ASP B O 1
ATOM 1590 N N . ILE B 1 84 ? -6.625 -1.677 8.141 1 98.88 84 ILE B N 1
ATOM 1591 C CA . ILE B 1 84 ? -6.645 -1.895 6.699 1 98.88 84 ILE B CA 1
ATOM 1592 C C . ILE B 1 84 ? -6.086 -3.279 6.379 1 98.88 84 ILE B C 1
ATOM 1594 O O . ILE B 1 84 ? -6.707 -4.055 5.648 1 98.88 84 ILE B O 1
ATOM 1598 N N . CYS B 1 85 ? -4.941 -3.6 6.953 1 98.88 85 CYS B N 1
ATOM 1599 C CA . CYS B 1 85 ? -4.312 -4.898 6.738 1 98.88 85 CYS B CA 1
ATOM 1600 C C . CYS B 1 85 ? -5.223 -6.027 7.203 1 98.88 85 CYS B C 1
ATOM 1602 O O . CYS B 1 85 ? -5.359 -7.043 6.516 1 98.88 85 CYS B O 1
ATOM 1604 N N . ALA B 1 86 ? -5.805 -5.852 8.32 1 98.75 86 ALA B N 1
ATOM 1605 C CA . ALA B 1 86 ? -6.676 -6.883 8.891 1 98.75 86 ALA B CA 1
ATOM 1606 C C . ALA B 1 86 ? -7.875 -7.145 7.98 1 98.75 86 ALA B C 1
ATOM 1608 O O . ALA B 1 86 ? -8.242 -8.297 7.746 1 98.75 86 ALA B O 1
ATOM 1609 N N . ALA B 1 87 ? -8.469 -6.059 7.516 1 98.62 87 ALA B N 1
ATOM 1610 C CA . ALA B 1 87 ? -9.672 -6.168 6.691 1 98.62 87 ALA B CA 1
ATOM 1611 C C . ALA B 1 87 ? -9.398 -6.957 5.418 1 98.62 87 ALA B C 1
ATOM 1613 O O . ALA B 1 87 ? -10.164 -7.848 5.051 1 98.62 87 ALA B O 1
ATOM 1614 N N . ILE B 1 88 ? -8.281 -6.66 4.766 1 98.88 88 ILE B N 1
ATOM 1615 C CA . ILE B 1 88 ? -8 -7.34 3.506 1 98.88 88 ILE B CA 1
ATOM 1616 C C . ILE B 1 88 ? -7.531 -8.766 3.785 1 98.88 88 ILE B C 1
ATOM 1618 O O . ILE B 1 88 ? -7.836 -9.688 3.02 1 98.88 88 ILE B O 1
ATOM 1622 N N . SER B 1 89 ? -6.82 -8.961 4.832 1 98.81 89 SER B N 1
ATOM 1623 C CA . SER B 1 89 ? -6.402 -10.312 5.191 1 98.81 89 SER B CA 1
ATOM 1624 C C . SER B 1 89 ? -7.609 -11.203 5.473 1 98.81 89 SER B C 1
ATOM 1626 O O . SER B 1 89 ? -7.672 -12.336 4.992 1 98.81 89 SER B O 1
ATOM 1628 N N . ASP B 1 90 ? -8.531 -10.688 6.23 1 98.62 90 ASP B N 1
ATOM 1629 C CA . ASP B 1 90 ? -9.766 -11.422 6.492 1 98.62 90 ASP B CA 1
ATOM 1630 C C . ASP B 1 90 ? -10.492 -11.773 5.195 1 98.62 90 ASP B C 1
ATOM 1632 O O . ASP B 1 90 ? -10.977 -12.891 5.027 1 98.62 90 ASP B O 1
ATOM 1636 N N . LYS B 1 91 ? -10.625 -10.812 4.371 1 98.75 91 LYS B N 1
ATOM 1637 C CA . LYS B 1 91 ? -11.289 -10.984 3.084 1 98.75 91 LYS B CA 1
ATOM 1638 C C . LYS B 1 91 ? -10.633 -12.086 2.26 1 98.75 91 LYS B C 1
ATOM 1640 O O . LYS B 1 91 ? -11.32 -12.938 1.698 1 98.75 91 LYS B O 1
ATOM 1645 N N . LEU B 1 92 ? -9.328 -12.062 2.184 1 98.75 92 LEU B N 1
ATOM 1646 C CA . LEU B 1 92 ? -8.578 -13.031 1.387 1 98.75 92 LEU B CA 1
ATOM 1647 C C . LEU B 1 92 ? -8.711 -14.43 1.97 1 98.75 92 LEU B C 1
ATOM 1649 O O . LEU B 1 92 ? -8.883 -15.406 1.229 1 98.75 92 LEU B O 1
ATOM 1653 N N . GLU B 1 93 ? -8.586 -14.539 3.244 1 98.25 93 GLU B N 1
ATOM 1654 C CA . GLU B 1 93 ? -8.742 -15.859 3.861 1 98.25 93 GLU B CA 1
ATOM 1655 C C . GLU B 1 93 ? -10.141 -16.422 3.635 1 98.25 93 GLU B C 1
ATOM 1657 O O . GLU B 1 93 ? -10.305 -17.609 3.391 1 98.25 93 GLU B O 1
ATOM 1662 N N . ARG B 1 94 ? -11.094 -15.547 3.711 1 98.06 94 ARG B N 1
ATOM 1663 C CA . ARG B 1 94 ? -12.477 -15.961 3.477 1 98.06 94 ARG B CA 1
ATOM 1664 C C . ARG B 1 94 ? -12.68 -16.391 2.027 1 98.06 94 ARG B C 1
ATOM 1666 O O . ARG B 1 94 ? -13.445 -17.312 1.753 1 98.06 94 ARG B O 1
ATOM 1673 N N . ARG B 1 95 ? -11.992 -15.781 1.158 1 97.81 95 ARG B N 1
ATOM 1674 C CA . ARG B 1 95 ? -12.195 -16.016 -0.266 1 97.81 95 ARG B CA 1
ATOM 1675 C C . ARG B 1 95 ? -11.375 -17.219 -0.74 1 97.81 95 ARG B C 1
ATOM 1677 O O . ARG B 1 95 ? -11.547 -17.688 -1.866 1 97.81 95 ARG B O 1
ATOM 1684 N N . HIS B 1 96 ? -10.508 -17.641 0.091 1 98.12 96 HIS B N 1
ATOM 1685 C CA . HIS B 1 96 ? -9.625 -18.734 -0.297 1 98.12 96 HIS B CA 1
ATOM 1686 C C . HIS B 1 96 ? -9.609 -19.844 0.759 1 98.12 96 HIS B C 1
ATOM 1688 O O . HIS B 1 96 ? -8.547 -20.203 1.265 1 98.12 96 HIS B O 1
ATOM 1694 N N . PRO B 1 97 ? -10.695 -20.391 1.117 1 95.81 97 PRO B N 1
ATOM 1695 C CA . PRO B 1 97 ? -10.727 -21.406 2.174 1 95.81 97 PRO B CA 1
ATOM 1696 C C . PRO B 1 97 ? -9.844 -22.609 1.863 1 95.81 97 PRO B C 1
ATOM 1698 O O . PRO B 1 97 ? -9.281 -23.219 2.775 1 95.81 97 PRO B O 1
ATOM 1701 N N . HIS B 1 98 ? -9.75 -22.969 0.609 1 94.69 98 HIS B N 1
ATOM 1702 C CA . HIS B 1 98 ? -8.977 -24.141 0.217 1 94.69 98 HIS B CA 1
ATOM 1703 C C . HIS B 1 98 ? -7.488 -23.938 0.482 1 94.69 98 HIS B C 1
ATOM 1705 O O . HIS B 1 98 ? -6.738 -24.906 0.616 1 94.69 98 HIS B O 1
ATOM 1711 N N . VAL B 1 99 ? -7.078 -22.656 0.529 1 96.81 99 VAL B N 1
ATOM 1712 C CA . VAL B 1 99 ? -5.676 -22.344 0.791 1 96.81 99 VAL B CA 1
ATOM 1713 C C . VAL B 1 99 ? -5.441 -22.25 2.297 1 96.81 99 VAL B C 1
ATOM 1715 O O . VAL B 1 99 ? -4.383 -22.641 2.793 1 96.81 99 VAL B O 1
ATOM 1718 N N . PHE B 1 100 ? -6.453 -21.781 3.027 1 95.81 100 PHE B N 1
ATOM 1719 C CA . PHE B 1 100 ? -6.152 -21.359 4.391 1 95.81 100 PHE B CA 1
ATOM 1720 C C . PHE B 1 100 ? -6.867 -22.25 5.402 1 95.81 100 PHE B C 1
ATOM 1722 O O . PHE B 1 100 ? -6.516 -22.266 6.582 1 95.81 100 PHE B O 1
ATOM 1729 N N . TRP B 1 101 ? -7.879 -22.828 5.113 1 85.88 101 TRP B N 1
ATOM 1730 C CA . TRP B 1 101 ? -8.594 -23.672 6.07 1 85.88 101 TRP B CA 1
ATOM 1731 C C . TRP B 1 101 ? -8.391 -25.141 5.758 1 85.88 101 TRP B C 1
ATOM 1733 O O . TRP B 1 101 ? -8.938 -26.016 6.445 1 85.88 101 TRP B O 1
ATOM 1743 N N . ARG B 1 102 ? -7.719 -25.359 4.566 1 66.25 102 ARG B N 1
ATOM 1744 C CA . ARG B 1 102 ? -7.594 -26.797 4.305 1 66.25 102 ARG B CA 1
ATOM 1745 C C . ARG B 1 102 ? -7.109 -27.547 5.543 1 66.25 102 ARG B C 1
ATOM 1747 O O . ARG B 1 102 ? -6.066 -27.203 6.105 1 66.25 102 ARG B O 1
ATOM 1754 N N . ALA B 1 103 ? -8.117 -27.844 6.363 1 53.03 103 ALA B N 1
ATOM 1755 C CA . ALA B 1 103 ? -8 -28.984 7.258 1 53.03 103 ALA B CA 1
ATOM 1756 C C . ALA B 1 103 ? -7.434 -30.203 6.523 1 53.03 103 ALA B C 1
ATOM 1758 O O . ALA B 1 103 ? -7.984 -30.641 5.508 1 53.03 103 ALA B O 1
ATOM 1759 N N . PHE B 1 104 ? -6.18 -30.281 6.262 1 47 104 PHE B N 1
ATOM 1760 C CA . PHE B 1 104 ? -5.691 -31.562 5.781 1 47 104 PHE B CA 1
ATOM 1761 C C . PHE B 1 104 ? -6.613 -32.688 6.234 1 47 104 PHE B C 1
ATOM 1763 O O . PHE B 1 104 ? -6.781 -32.938 7.434 1 47 104 PHE B O 1
ATOM 1770 N N . ARG B 1 105 ? -7.672 -32.938 5.797 1 43.94 105 ARG B N 1
ATOM 1771 C CA . ARG B 1 105 ? -8.273 -34.25 5.914 1 43.94 105 ARG B CA 1
ATOM 1772 C C . ARG B 1 105 ? -7.277 -35.344 5.523 1 43.94 105 ARG B C 1
ATOM 1774 O O . ARG B 1 105 ? -6.93 -35.469 4.348 1 43.94 105 ARG B O 1
ATOM 1781 N N . ARG B 1 106 ? -6.137 -35.438 6.168 1 41.81 106 ARG B N 1
ATOM 1782 C CA . ARG B 1 106 ? -5.566 -36.781 6.121 1 41.81 106 ARG B CA 1
ATOM 1783 C C . ARG B 1 106 ? -6.66 -37.844 6.195 1 41.81 106 ARG B C 1
ATOM 1785 O O . ARG B 1 106 ? -7.355 -37.969 7.207 1 41.81 106 ARG B O 1
ATOM 1792 N N . GLU B 1 107 ? -7.461 -38 5.18 1 33.09 107 GLU B N 1
ATOM 1793 C CA . GLU B 1 107 ? -7.871 -39.375 5.164 1 33.09 107 GLU B CA 1
ATOM 1794 C C . GLU B 1 107 ? -6.66 -40.312 5.125 1 33.09 107 GLU B C 1
ATOM 1796 O O . GLU B 1 107 ? -5.617 -39.969 4.57 1 33.09 107 GLU B O 1
#

Solvent-accessible surface area (backbone atoms only — not comparable to full-atom values): 11464 Å² total; per-residue (Å²): 130,61,39,61,57,54,38,54,49,49,53,52,45,34,43,31,91,86,64,27,39,73,70,60,52,68,55,46,75,74,71,45,43,63,54,49,54,51,32,49,52,49,31,48,48,23,57,75,67,67,34,61,73,57,29,41,49,28,46,14,55,41,50,46,46,53,52,50,50,22,50,53,33,37,77,71,72,72,46,37,60,54,52,20,30,44,51,36,40,53,51,49,47,68,74,33,42,79,63,67,56,59,62,76,69,78,119,130,60,38,60,56,54,37,54,49,49,53,52,46,34,44,31,90,85,64,26,40,73,71,60,52,67,56,47,75,75,72,46,42,65,53,51,56,50,32,49,53,47,31,48,48,21,56,75,67,66,34,62,74,56,28,42,50,29,45,14,54,42,50,48,47,52,51,51,51,22,51,53,33,38,76,69,70,73,44,37,59,54,54,21,30,44,50,35,40,52,50,49,46,67,74,32,44,78,63,68,56,57,63,75,70,76,119

InterPro domains:
  IPR004518 NTP pyrophosphohydrolase MazG-like domain [PF03819] (27-100)
  IPR011551 NTP pyrophosphohydrolase MazG [PTHR30522] (2-102)
  IPR011551 NTP pyrophosphohydrolase MazG [TIGR00444] (10-101)
  IPR048015 MazG-like, N-terminal domain [cd11528] (5-101)

pLDDT: mean 94.99, std 12.66, range [33.0, 98.94]

Nearest PDB structures (foldseek):
  3cra-assembly1_A  TM=9.975E-01  e=3.354E-10  Escherichia coli K-12
  3crc-assembly1_A  TM=9.058E-01  e=9.837E-10  Escherichia coli K-12
  3cra-assembly1_B  TM=9.697E-01  e=9.665E-08  Escherichia coli K-12
  7yh5-assembly1_A  TM=9.374E-01  e=1.806E-04  Mycobacterium tuberculosis
  2yxh-assembly1_B  TM=8.294E-01  e=1.468E-03  Thermotoga maritima MSB8

Foldseek 3Di:
DPVVVVLLVLLCQLCVVPRHPPVLVPDDPVNCVVVLVVLVVQLVVCVVVVPVVSNVVSVVSNVSSVSSVQNVCVVVVHHHPVVVVVVVVVVVCVVCVCVNVPPPPPD/DPVVVVLLVLLCQLCVVPRHPPVLVPDDPVNCVVVLVVLVVQLVVCVVVVPVVSNVVSVVSNVSSVSSVQVVCVVVVHHHPVVVVVVVVVVVCVVCVCVNVPPPPPD

Organism: NCBI:txid59203

Radius of gyration: 17.79 Å; Cα contacts (8 Å, |Δi|>4): 225; chains: 2; bounding box: 40×67×40 Å

Secondary structure (DSSP, 8-state):
--HHHHHHHHHHHHT-TTTS-HHHHH--HHHHHHHHHHHHHHHHHHHHTT-HHHHHHHHHHHHHHHHHHHHHHHHTTS--HHHHHHHHHHHHHHH-HHHHT------/--HHHHHHHHHHHHT-TTTS-HHHHH--HHHHHHHHHHHHHHHHHHHHTT-HHHHHHHHHHHHHHHHHHHHHHHHTTS--HHHHHHHHHHHHHHH-HHHHT------